Protein AF-A0A1Y3NL10-F1 (afdb_monomer)

Secondary structure (DSSP, 8-state):
-HHHHHEETTEEEEE-STTSSPTT-B--EEEES----B-HHHHHHHTTTEEEEEETT-SGGG--HHHHHHHHHHHHHHHSGGGTTHHHHHHHHHHHHTTSPPPHHHHHHHHHHHHHHHTT--SPPPB-SSEEEEEEEEEPPTTSTTGGGS-------S--PPEEEEEEEES-HHHHHSS----TTTTTTTSHHHHHHHHHHHHHHHHTT-------

Nearest PDB structures (foldseek):
  6zj3-assembly1_Sb  TM=4.135E-01  e=3.506E+00  Euglena gracilis
  3ou7-assembly1_A  TM=1.798E-01  e=6.274E-01  Streptomyces luridus
  6g1x-assembly1_A  TM=4.283E-01  e=8.554E+00  Mus musculus

Radius of gyration: 23.04 Å; Cα contacts (8 Å, |Δi|>4): 305; chains: 1; bounding box: 66×47×59 Å

Structure (mmCIF, N/CA/C/O backbone):
data_AF-A0A1Y3NL10-F1
#
_entry.id   AF-A0A1Y3NL10-F1
#
loop_
_atom_site.group_PDB
_atom_site.id
_atom_site.type_symbol
_atom_site.label_atom_id
_atom_site.label_alt_id
_atom_site.label_comp_id
_atom_site.label_asym_id
_atom_site.label_entity_id
_atom_site.label_seq_id
_atom_site.pdbx_PDB_ins_code
_atom_site.Cartn_x
_atom_site.Cartn_y
_atom_site.Cartn_z
_atom_site.occupancy
_atom_site.B_iso_or_equiv
_atom_site.auth_seq_id
_atom_site.auth_comp_id
_atom_site.auth_asym_id
_atom_site.auth_atom_id
_atom_site.pdbx_PDB_model_num
ATOM 1 N N . MET A 1 1 ? 6.648 7.002 -10.841 1.00 66.88 1 MET A N 1
ATOM 2 C CA . MET A 1 1 ? 5.861 7.840 -11.778 1.00 66.88 1 MET A CA 1
ATOM 3 C C . MET A 1 1 ? 6.651 8.323 -12.987 1.00 66.88 1 MET A C 1
ATOM 5 O O . MET A 1 1 ? 6.098 8.266 -14.069 1.00 66.88 1 MET A O 1
ATOM 9 N N . LEU A 1 2 ? 7.924 8.721 -12.864 1.00 84.25 2 LEU A N 1
ATOM 10 C CA . LEU A 1 2 ? 8.722 9.172 -14.018 1.00 84.25 2 LEU A CA 1
ATOM 11 C C . LEU A 1 2 ? 8.773 8.161 -15.180 1.00 84.25 2 LEU A C 1
ATOM 13 O O . LEU A 1 2 ? 8.667 8.560 -16.331 1.00 84.25 2 LEU A O 1
ATOM 17 N N . GLY A 1 3 ? 8.824 6.857 -14.882 1.00 87.88 3 GLY A N 1
ATOM 18 C CA . GLY A 1 3 ? 8.753 5.818 -15.914 1.00 87.88 3 GLY A CA 1
ATOM 19 C C . GLY A 1 3 ? 7.510 5.916 -16.805 1.00 87.88 3 GLY A C 1
ATOM 20 O O . GLY A 1 3 ? 7.642 5.758 -18.008 1.00 87.88 3 GLY A O 1
ATOM 21 N N . LEU A 1 4 ? 6.339 6.286 -16.268 1.00 90.88 4 LEU A N 1
ATOM 22 C CA . LEU A 1 4 ? 5.119 6.461 -17.073 1.00 90.88 4 LEU A CA 1
ATOM 23 C C . LEU A 1 4 ? 5.240 7.579 -18.117 1.00 90.88 4 LEU A C 1
ATOM 25 O O . LEU A 1 4 ? 4.588 7.516 -19.150 1.00 90.88 4 LEU A O 1
ATOM 29 N N . LEU A 1 5 ? 6.077 8.588 -17.865 1.00 91.94 5 LEU A N 1
ATOM 30 C CA . LEU A 1 5 ? 6.326 9.672 -18.822 1.00 91.94 5 LEU A CA 1
ATOM 31 C C . LEU A 1 5 ? 7.241 9.234 -19.968 1.00 91.94 5 LEU A C 1
ATOM 33 O O . LEU A 1 5 ? 7.343 9.926 -20.978 1.00 91.94 5 LEU A O 1
ATOM 37 N N . TRP A 1 6 ? 7.946 8.118 -19.797 1.00 93.50 6 TRP A N 1
ATOM 38 C CA . TRP A 1 6 ? 8.927 7.639 -20.758 1.00 93.50 6 TRP A CA 1
ATOM 39 C C . TRP A 1 6 ? 8.445 6.457 -21.580 1.00 93.50 6 TRP A C 1
ATOM 41 O O . TRP A 1 6 ? 9.082 6.165 -22.585 1.00 93.50 6 TRP A O 1
ATOM 51 N N . ILE A 1 7 ? 7.365 5.783 -21.190 1.00 93.19 7 ILE A N 1
ATOM 52 C CA . ILE A 1 7 ? 6.902 4.577 -21.880 1.00 93.19 7 ILE A CA 1
ATOM 53 C C . ILE A 1 7 ? 6.192 4.869 -23.199 1.00 93.19 7 ILE A C 1
ATOM 55 O O . ILE A 1 7 ? 5.556 5.910 -23.366 1.00 93.19 7 ILE A O 1
ATOM 59 N N . ASP A 1 8 ? 6.250 3.906 -24.119 1.00 91.75 8 ASP A N 1
ATOM 60 C CA . ASP A 1 8 ? 5.291 3.795 -25.221 1.00 91.75 8 ASP A CA 1
ATOM 61 C C . ASP A 1 8 ? 3.960 3.227 -24.679 1.00 91.75 8 ASP A C 1
ATOM 63 O O . ASP A 1 8 ? 3.961 2.122 -24.131 1.00 91.75 8 ASP A O 1
ATOM 67 N N . PRO A 1 9 ? 2.816 3.922 -24.831 1.00 87.81 9 PRO A N 1
ATOM 68 C CA . PRO A 1 9 ? 1.516 3.434 -24.362 1.00 87.81 9 PRO A CA 1
ATOM 69 C C . PRO A 1 9 ? 1.116 2.061 -24.922 1.00 87.81 9 PRO A C 1
ATOM 71 O O . PRO A 1 9 ? 0.416 1.304 -24.254 1.00 87.81 9 PRO A O 1
ATOM 74 N N . ASN A 1 10 ? 1.575 1.716 -26.129 1.00 90.25 10 ASN A N 1
ATOM 75 C CA . ASN A 1 10 ? 1.297 0.421 -26.754 1.00 90.25 10 ASN A CA 1
ATOM 76 C C . ASN A 1 10 ? 2.285 -0.666 -26.306 1.00 90.25 10 ASN A C 1
ATOM 78 O O . ASN A 1 10 ? 2.002 -1.858 -26.432 1.00 90.25 10 ASN A O 1
ATOM 82 N N . LYS A 1 11 ? 3.465 -0.262 -25.822 1.00 91.69 11 LYS A N 1
ATOM 83 C CA . LYS A 1 11 ? 4.551 -1.140 -25.369 1.00 91.69 11 LYS A CA 1
ATOM 84 C C . LYS A 1 11 ? 5.141 -0.586 -24.067 1.00 91.69 11 LYS A C 1
ATOM 86 O O . LYS A 1 11 ? 6.246 -0.042 -24.074 1.00 91.69 11 LYS A O 1
ATOM 91 N N . PRO A 1 12 ? 4.441 -0.752 -22.931 1.00 88.00 12 PRO A N 1
ATOM 92 C CA . PRO A 1 12 ? 4.770 -0.083 -21.668 1.00 88.00 12 PRO A CA 1
ATOM 93 C C . PRO A 1 12 ? 6.121 -0.482 -21.043 1.00 88.00 12 PRO A C 1
ATOM 95 O O . PRO A 1 12 ? 6.509 0.060 -20.021 1.00 88.00 12 PRO A O 1
ATOM 98 N N . TYR A 1 13 ? 6.863 -1.407 -21.650 1.00 90.94 13 TYR A N 1
ATOM 99 C CA . TYR A 1 13 ? 8.182 -1.881 -21.219 1.00 90.94 13 TYR A CA 1
ATOM 100 C C . TYR A 1 13 ? 9.343 -1.303 -22.051 1.00 90.94 13 TYR A C 1
ATOM 102 O O . TYR A 1 13 ? 10.489 -1.736 -21.897 1.00 90.94 13 TYR A O 1
ATOM 110 N N . VAL A 1 14 ? 9.079 -0.344 -22.949 1.00 94.69 14 VAL A N 1
ATOM 111 C CA . VAL A 1 14 ? 10.120 0.368 -23.707 1.00 94.69 14 VAL A CA 1
ATOM 112 C C . VAL A 1 14 ? 9.926 1.879 -23.702 1.00 94.69 14 VAL A C 1
ATOM 114 O O . VAL A 1 14 ? 8.819 2.376 -23.516 1.00 94.69 14 VAL A O 1
ATOM 117 N N . THR A 1 15 ? 11.009 2.613 -23.953 1.00 94.94 15 THR A N 1
ATOM 118 C CA . THR A 1 15 ? 10.976 4.068 -24.123 1.00 94.94 15 THR A CA 1
ATOM 119 C C . THR A 1 15 ? 10.229 4.495 -25.392 1.00 94.94 15 THR A C 1
ATOM 121 O O . THR A 1 15 ? 10.455 3.947 -26.477 1.00 94.94 15 THR A O 1
ATOM 124 N N . SER A 1 16 ? 9.379 5.517 -25.278 1.00 94.69 16 SER A N 1
ATOM 125 C CA . SER A 1 16 ? 8.674 6.132 -26.405 1.00 94.69 16 SER A CA 1
ATOM 126 C C . SER A 1 16 ? 9.563 7.087 -27.191 1.00 94.69 16 SER A C 1
ATOM 128 O O . SER A 1 16 ? 10.561 7.608 -26.691 1.00 94.69 16 SER A O 1
ATOM 130 N N . VAL A 1 17 ? 9.153 7.378 -28.424 1.00 92.94 17 VAL A N 1
ATOM 131 C CA . VAL A 1 17 ? 9.781 8.409 -29.266 1.00 92.94 17 VAL A CA 1
ATOM 132 C C . VAL A 1 17 ? 9.630 9.807 -28.647 1.00 92.94 17 VAL A C 1
ATOM 134 O O . VAL A 1 17 ? 10.519 10.645 -28.776 1.00 92.94 17 VAL A O 1
ATOM 137 N N . GLU A 1 18 ? 8.536 10.049 -27.925 1.00 91.44 18 GLU A N 1
ATOM 138 C CA . GLU A 1 18 ? 8.205 11.340 -27.306 1.00 91.44 18 GLU A CA 1
ATOM 139 C C . GLU A 1 18 ? 8.964 11.593 -25.993 1.00 91.44 18 GLU A C 1
ATOM 141 O O . GLU A 1 18 ? 9.106 12.739 -25.565 1.00 91.44 18 GLU A O 1
ATOM 146 N N . SER A 1 19 ? 9.516 10.541 -25.379 1.00 91.31 19 SER A N 1
ATOM 147 C CA . SER A 1 19 ? 10.227 10.599 -24.093 1.00 91.31 19 SER A CA 1
ATOM 148 C C . SER A 1 19 ? 11.503 11.453 -24.096 1.00 91.31 19 SER A C 1
ATOM 150 O O . SER A 1 19 ? 12.056 11.724 -23.029 1.00 91.31 19 SER A O 1
ATOM 152 N N . LYS A 1 20 ? 12.001 11.855 -25.277 1.00 91.88 20 LYS A N 1
ATOM 153 C CA . LYS A 1 20 ? 13.333 12.457 -25.509 1.00 91.88 20 LYS A CA 1
ATOM 154 C C . LYS A 1 20 ? 14.513 11.546 -25.135 1.00 91.88 20 LYS A C 1
ATOM 156 O O . LYS A 1 20 ? 15.660 11.990 -25.170 1.00 91.88 20 LYS A O 1
ATOM 161 N N . LEU A 1 21 ? 14.253 10.281 -24.810 1.00 91.81 21 LEU A N 1
ATOM 162 C CA . LEU A 1 21 ? 15.258 9.232 -24.678 1.00 91.81 21 LEU A CA 1
ATOM 163 C C . LEU A 1 21 ? 15.378 8.467 -26.005 1.00 91.81 21 LEU A C 1
ATOM 165 O O . LEU A 1 21 ? 14.471 8.537 -26.838 1.00 91.81 21 LEU A O 1
ATOM 169 N N . PRO A 1 22 ? 16.470 7.712 -26.234 1.00 94.88 22 PRO A N 1
ATOM 170 C CA . PRO A 1 22 ? 16.542 6.824 -27.387 1.00 94.88 22 PRO A CA 1
ATOM 171 C C . PRO A 1 22 ? 15.325 5.883 -27.385 1.00 94.88 22 PRO A C 1
ATOM 173 O O . PRO A 1 22 ? 15.099 5.233 -26.361 1.00 94.88 22 PRO A O 1
ATOM 176 N N . PRO A 1 23 ? 14.539 5.810 -28.472 1.00 93.94 23 PRO A N 1
ATOM 177 C CA . PRO A 1 23 ? 13.303 5.032 -28.499 1.00 93.94 23 PRO A CA 1
ATOM 178 C C . PRO A 1 23 ? 13.578 3.527 -28.479 1.00 93.94 23 PRO A C 1
ATOM 180 O O . PRO A 1 23 ? 14.665 3.076 -28.853 1.00 93.94 23 PRO A O 1
ATOM 183 N N . ASN A 1 24 ? 12.566 2.745 -28.096 1.00 94.50 24 ASN A N 1
ATOM 184 C CA . ASN A 1 24 ? 12.605 1.279 -28.052 1.00 94.50 24 ASN A CA 1
ATOM 185 C C . ASN A 1 24 ? 13.696 0.704 -27.128 1.00 94.50 24 ASN A C 1
ATOM 187 O O . ASN A 1 24 ? 14.170 -0.415 -27.336 1.00 94.50 24 ASN A O 1
ATOM 191 N N . ARG A 1 25 ? 14.121 1.452 -26.105 1.00 95.19 25 ARG A N 1
ATOM 192 C CA . ARG A 1 25 ? 15.034 0.944 -25.076 1.00 95.19 25 ARG A CA 1
ATOM 193 C C . ARG A 1 25 ? 14.234 0.259 -23.975 1.00 95.19 25 ARG A C 1
ATOM 195 O O . ARG A 1 25 ? 13.256 0.853 -23.531 1.00 95.19 25 ARG A O 1
ATOM 202 N N . PRO A 1 26 ? 14.634 -0.946 -23.523 1.00 95.06 26 PRO A N 1
ATOM 203 C CA . PRO A 1 26 ? 13.990 -1.603 -22.393 1.00 95.06 26 PRO A CA 1
ATOM 204 C C . PRO A 1 26 ? 13.954 -0.684 -21.174 1.00 95.06 26 PRO A C 1
ATOM 206 O O . PRO A 1 26 ? 14.969 -0.081 -20.820 1.00 95.06 26 PRO A O 1
ATOM 209 N N . LEU A 1 27 ? 12.788 -0.591 -20.544 1.00 93.50 27 LEU A N 1
ATOM 210 C CA . LEU A 1 27 ? 12.567 0.203 -19.347 1.00 93.50 27 LEU A CA 1
ATOM 211 C C . LEU A 1 27 ? 11.967 -0.691 -18.267 1.00 93.50 27 LEU A C 1
ATOM 213 O O . LEU A 1 27 ? 10.955 -1.347 -18.492 1.00 93.50 27 LEU A O 1
ATOM 217 N N . HIS A 1 28 ? 12.573 -0.669 -17.082 1.00 95.38 28 HIS A N 1
ATOM 218 C CA . HIS A 1 28 ? 12.017 -1.283 -15.882 1.00 95.38 28 HIS A CA 1
ATOM 219 C C . HIS A 1 28 ? 12.194 -0.335 -14.701 1.00 95.38 28 HIS A C 1
ATOM 221 O O . HIS A 1 28 ? 13.234 0.310 -14.565 1.00 95.38 28 HIS A O 1
ATOM 227 N N . VAL A 1 29 ? 11.181 -0.239 -13.850 1.00 95.69 29 VAL A N 1
ATOM 228 C CA . VAL A 1 29 ? 11.151 0.649 -12.689 1.00 95.69 29 VAL A CA 1
ATOM 229 C C . VAL A 1 29 ? 11.037 -0.189 -11.427 1.00 95.69 29 VAL A C 1
ATOM 231 O O . VAL A 1 29 ? 10.155 -1.035 -11.308 1.00 95.69 29 VAL A O 1
ATOM 234 N N . TYR A 1 30 ? 11.905 0.100 -10.463 1.00 95.62 30 TYR A N 1
ATOM 235 C CA . TYR A 1 30 ? 11.806 -0.431 -9.110 1.00 95.62 30 TYR A CA 1
ATOM 236 C C . TYR A 1 30 ? 11.315 0.669 -8.172 1.00 95.62 30 TYR A C 1
ATOM 238 O O . TYR A 1 30 ? 11.880 1.764 -8.143 1.00 95.62 30 TYR A O 1
ATOM 246 N N . SER A 1 31 ? 10.261 0.377 -7.421 1.00 95.31 31 SER A N 1
ATOM 247 C CA . SER A 1 31 ? 9.679 1.264 -6.413 1.00 95.31 31 SER A CA 1
ATOM 248 C C . SER A 1 31 ? 9.776 0.624 -5.036 1.00 95.31 31 SER A C 1
ATOM 250 O O . SER A 1 31 ? 9.489 -0.558 -4.882 1.00 95.31 31 SER A O 1
ATOM 252 N N . TYR A 1 32 ? 10.117 1.415 -4.022 1.00 96.19 32 TYR A N 1
ATOM 253 C CA . TYR A 1 32 ? 10.186 0.979 -2.625 1.00 96.19 32 TYR A CA 1
ATOM 254 C C . TYR A 1 32 ? 9.310 1.903 -1.786 1.00 96.19 32 TYR A C 1
ATOM 256 O O . TYR A 1 32 ? 9.403 3.121 -1.948 1.00 96.19 32 TYR A O 1
ATOM 264 N N . GLY A 1 33 ? 8.411 1.347 -0.970 1.00 95.12 33 GLY A N 1
ATOM 265 C CA . GLY A 1 33 ? 7.530 2.138 -0.096 1.00 95.12 33 GLY A CA 1
ATOM 266 C C . GLY A 1 33 ? 6.692 3.188 -0.832 1.00 95.12 33 GLY A C 1
ATOM 267 O O . GLY A 1 33 ? 6.369 4.236 -0.282 1.00 95.12 33 GLY A O 1
ATOM 268 N N . THR A 1 34 ? 6.390 2.961 -2.114 1.00 94.06 34 THR A N 1
ATOM 269 C CA . THR A 1 34 ? 5.716 3.960 -2.950 1.00 94.06 34 THR A CA 1
ATOM 270 C C . THR A 1 34 ? 4.252 4.093 -2.540 1.00 94.06 34 THR A C 1
ATOM 272 O O . THR A 1 34 ? 3.576 3.067 -2.441 1.00 94.06 34 THR A O 1
ATOM 275 N N . PRO A 1 35 ? 3.744 5.323 -2.334 1.00 94.31 35 PRO A N 1
ATOM 276 C CA . PRO A 1 35 ? 2.355 5.530 -1.959 1.00 94.31 35 PRO A CA 1
ATOM 277 C C . PRO A 1 35 ? 1.391 5.039 -3.036 1.00 94.31 35 PRO A C 1
ATOM 279 O O . PRO A 1 35 ? 1.716 4.987 -4.229 1.00 94.31 35 PRO A O 1
ATOM 282 N N . SER A 1 36 ? 0.175 4.728 -2.600 1.00 95.31 36 SER A N 1
ATOM 283 C CA . SER A 1 36 ? -0.909 4.324 -3.485 1.00 95.31 36 SER A CA 1
ATOM 284 C C . SER A 1 36 ? -1.387 5.507 -4.321 1.00 95.31 36 SER A C 1
ATOM 286 O O . SER A 1 36 ? -2.093 6.392 -3.836 1.00 95.31 36 SER A O 1
ATOM 288 N N . CYS A 1 37 ? -0.969 5.531 -5.586 1.00 93.06 37 CYS A N 1
ATOM 289 C CA . CYS A 1 37 ? -1.151 6.663 -6.498 1.00 93.06 37 CYS A CA 1
ATOM 290 C C . CYS A 1 37 ? -1.748 6.282 -7.858 1.00 93.06 37 CYS A C 1
ATOM 292 O O . CYS A 1 37 ? -1.936 7.162 -8.693 1.00 93.06 37 CYS A O 1
ATOM 294 N N . MET A 1 38 ? -2.051 5.002 -8.089 1.00 93.31 38 MET A N 1
ATOM 295 C CA . MET A 1 38 ? -2.629 4.519 -9.343 1.00 93.31 38 MET A CA 1
ATOM 296 C C . MET A 1 38 ? -4.044 4.007 -9.122 1.00 93.31 38 MET A C 1
ATOM 298 O O . MET A 1 38 ? -4.318 3.379 -8.105 1.00 93.31 38 MET A O 1
ATOM 302 N N . GLN A 1 39 ? -4.928 4.212 -10.094 1.00 94.75 39 GLN A N 1
ATOM 303 C CA . GLN A 1 39 ? -6.149 3.410 -10.182 1.00 94.75 39 GLN A CA 1
ATOM 304 C C . GLN A 1 39 ? -5.777 1.944 -10.448 1.00 94.75 39 GLN A C 1
ATOM 306 O O . GLN A 1 39 ? -4.687 1.652 -10.951 1.00 94.75 39 GLN A O 1
ATOM 311 N N . GLU A 1 40 ? -6.667 1.017 -10.109 1.00 94.31 40 GLU A N 1
ATOM 312 C CA . GLU A 1 40 ? -6.417 -0.423 -10.225 1.00 94.31 40 GLU A CA 1
ATOM 313 C C . GLU A 1 40 ? -6.083 -0.846 -11.666 1.00 94.31 40 GLU A C 1
ATOM 315 O O . GLU A 1 40 ? -5.143 -1.615 -11.904 1.00 94.31 40 GLU A O 1
ATOM 320 N N . GLU A 1 41 ? -6.797 -0.288 -12.643 1.00 93.38 41 GLU A N 1
ATOM 321 C CA . GLU A 1 41 ? -6.607 -0.562 -14.066 1.00 93.38 41 GLU A CA 1
ATOM 322 C C . GLU A 1 41 ? -5.216 -0.110 -14.529 1.00 93.38 41 GLU A C 1
ATOM 324 O O . GLU A 1 41 ? -4.475 -0.869 -15.161 1.00 93.38 41 GLU A O 1
ATOM 329 N N . LEU A 1 42 ? -4.813 1.107 -14.150 1.00 92.69 42 LEU A N 1
ATOM 330 C CA . LEU A 1 42 ? -3.495 1.648 -14.480 1.00 92.69 42 LEU A CA 1
ATOM 331 C C . LEU A 1 42 ? -2.372 0.891 -13.755 1.00 92.69 42 LEU A C 1
ATOM 333 O O . LEU A 1 42 ? -1.327 0.606 -14.347 1.00 92.69 42 LEU A O 1
ATOM 337 N N . GLY A 1 43 ? -2.596 0.510 -12.495 1.00 93.38 43 GLY A N 1
ATOM 338 C CA . GLY A 1 43 ? -1.689 -0.343 -11.729 1.00 93.38 43 GLY A CA 1
ATOM 339 C C . GLY A 1 43 ? -1.453 -1.689 -12.417 1.00 93.38 43 GLY A C 1
ATOM 340 O O . GLY A 1 43 ? -0.314 -2.159 -12.470 1.00 93.38 43 GLY A O 1
ATOM 341 N N . THR A 1 44 ? -2.497 -2.258 -13.026 1.00 92.56 44 THR A N 1
ATOM 342 C CA . THR A 1 44 ? -2.425 -3.508 -13.794 1.00 92.56 44 THR A CA 1
ATOM 343 C C . THR A 1 44 ? -1.583 -3.359 -15.060 1.00 92.56 44 THR A C 1
ATOM 345 O O . THR A 1 44 ? -0.724 -4.205 -15.308 1.00 92.56 44 THR A O 1
ATOM 348 N N . ILE A 1 45 ? -1.738 -2.268 -15.817 1.00 91.75 45 ILE A N 1
ATOM 349 C CA . ILE A 1 45 ? -0.890 -1.972 -16.991 1.00 91.75 45 ILE A CA 1
ATOM 350 C C . ILE A 1 45 ? 0.585 -1.855 -16.575 1.00 91.75 45 ILE A C 1
ATOM 352 O O . ILE A 1 45 ? 1.479 -2.406 -17.229 1.00 91.75 45 ILE A O 1
ATOM 356 N N . CYS A 1 46 ? 0.841 -1.203 -15.437 1.00 93.81 46 CYS A N 1
ATOM 357 C CA . CYS A 1 46 ? 2.186 -1.018 -14.900 1.00 93.81 46 CYS A CA 1
ATOM 358 C C . CYS A 1 46 ? 2.888 -2.332 -14.520 1.00 93.81 46 CYS A C 1
ATOM 360 O O . CYS A 1 46 ? 4.109 -2.334 -14.385 1.00 93.81 46 CYS A O 1
ATOM 362 N N . ARG A 1 47 ? 2.178 -3.463 -14.373 1.00 93.94 47 ARG A N 1
ATOM 363 C CA . ARG A 1 47 ? 2.790 -4.766 -14.021 1.00 93.94 47 ARG A CA 1
ATOM 364 C C . ARG A 1 47 ? 3.821 -5.244 -15.042 1.00 93.94 47 ARG A C 1
ATOM 366 O O . ARG A 1 47 ? 4.680 -6.049 -14.707 1.00 93.94 47 ARG A O 1
ATOM 373 N N . SER A 1 48 ? 3.734 -4.748 -16.272 1.00 92.88 48 SER A N 1
ATOM 374 C CA . SER A 1 48 ? 4.657 -5.081 -17.357 1.00 92.88 48 SER A CA 1
ATOM 375 C C . SER A 1 48 ? 6.067 -4.505 -17.184 1.00 92.88 48 SER A C 1
ATOM 377 O O . SER A 1 48 ? 6.998 -5.042 -17.777 1.00 92.88 48 SER A O 1
ATOM 379 N N . PHE A 1 49 ? 6.237 -3.436 -16.395 1.00 94.75 49 PHE A N 1
ATOM 380 C CA . PHE A 1 49 ? 7.518 -2.722 -16.291 1.00 94.75 49 PHE A CA 1
ATOM 381 C C . PHE A 1 49 ? 7.825 -2.146 -14.902 1.00 94.75 49 PHE A C 1
ATOM 383 O O . PHE A 1 49 ? 8.900 -1.587 -14.699 1.00 94.75 49 PHE A O 1
ATOM 390 N N . VAL A 1 50 ? 6.899 -2.232 -13.944 1.00 96.69 50 VAL A N 1
ATOM 391 C CA . VAL A 1 50 ? 7.086 -1.729 -12.579 1.00 96.69 50 VAL A CA 1
ATOM 392 C C . VAL A 1 50 ? 7.057 -2.887 -11.589 1.00 96.69 50 VAL A C 1
ATOM 394 O O . VAL A 1 50 ? 6.082 -3.639 -11.519 1.00 96.69 50 VAL A O 1
ATOM 397 N N . THR A 1 51 ? 8.104 -2.970 -10.771 1.00 97.12 51 THR A N 1
ATOM 398 C CA . THR A 1 51 ? 8.164 -3.822 -9.582 1.00 97.12 51 THR A CA 1
ATOM 399 C C . THR A 1 51 ? 8.161 -2.936 -8.345 1.00 97.12 51 THR A C 1
ATOM 401 O O . THR A 1 51 ? 9.113 -2.195 -8.109 1.00 97.12 51 THR A O 1
ATOM 404 N N . SER A 1 52 ? 7.111 -3.035 -7.538 1.00 97.25 52 SER A N 1
ATOM 405 C CA . SER A 1 52 ? 7.010 -2.358 -6.249 1.00 97.25 52 SER A CA 1
ATOM 406 C C . SER A 1 52 ? 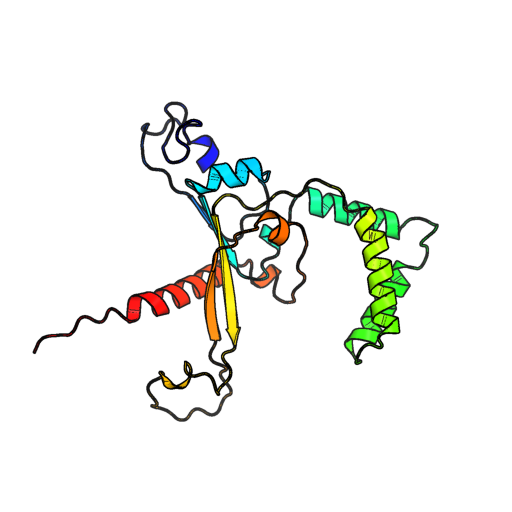7.322 -3.315 -5.112 1.00 97.25 52 SER A C 1
ATOM 408 O O . SER A 1 52 ? 6.830 -4.439 -5.078 1.00 97.25 52 SER A O 1
ATOM 410 N N . VAL A 1 53 ? 8.105 -2.848 -4.153 1.00 97.75 53 VAL A N 1
ATOM 411 C CA . VAL A 1 53 ? 8.458 -3.566 -2.935 1.00 97.75 53 VAL A CA 1
ATOM 412 C C . VAL A 1 53 ? 7.937 -2.777 -1.742 1.00 97.75 53 VAL A C 1
ATOM 414 O O . VAL A 1 53 ? 8.174 -1.574 -1.619 1.00 97.75 53 VAL A O 1
ATOM 417 N N . VAL A 1 54 ? 7.227 -3.466 -0.859 1.00 96.50 54 VAL A N 1
ATOM 418 C CA . VAL A 1 54 ? 6.646 -2.922 0.366 1.00 96.50 54 VAL A CA 1
ATOM 419 C C . VAL A 1 54 ? 7.206 -3.690 1.551 1.00 96.50 54 VAL A C 1
ATOM 421 O O . VAL A 1 54 ? 7.176 -4.916 1.570 1.00 96.50 54 VAL A O 1
ATOM 424 N N . ASN A 1 55 ? 7.727 -2.981 2.543 1.00 94.31 55 ASN A N 1
ATOM 425 C CA . ASN A 1 55 ? 8.134 -3.579 3.803 1.00 94.31 55 ASN A CA 1
ATOM 426 C C . ASN A 1 55 ? 6.899 -3.736 4.691 1.00 94.31 55 ASN A C 1
ATOM 428 O O . ASN A 1 55 ? 6.368 -2.739 5.149 1.00 94.31 55 ASN A O 1
ATOM 432 N N . HIS A 1 56 ? 6.437 -4.966 4.895 1.00 89.25 56 HIS A N 1
ATOM 433 C CA . HIS A 1 56 ? 5.334 -5.387 5.767 1.00 89.25 56 HIS A CA 1
ATOM 434 C C . HIS A 1 56 ? 4.323 -4.307 6.207 1.00 89.25 56 HIS A C 1
ATOM 436 O O . HIS A 1 56 ? 3.331 -4.065 5.513 1.00 89.25 56 HIS A O 1
ATOM 442 N N . TYR A 1 57 ? 4.559 -3.667 7.362 1.00 89.69 57 TYR A N 1
ATOM 443 C CA . TYR A 1 57 ? 3.657 -2.681 7.965 1.00 89.69 57 TYR A CA 1
ATOM 444 C C . TYR A 1 57 ? 3.937 -1.235 7.545 1.00 89.69 57 TYR A C 1
ATOM 446 O O . TYR A 1 57 ? 3.361 -0.326 8.138 1.00 89.69 57 TYR A O 1
ATOM 454 N N . ASP A 1 58 ? 4.779 -0.997 6.540 1.00 93.94 58 ASP A N 1
ATOM 455 C CA . ASP A 1 58 ? 4.968 0.322 5.947 1.00 93.94 58 ASP A CA 1
ATOM 456 C C . ASP A 1 58 ? 3.601 0.909 5.578 1.00 93.94 58 ASP A C 1
ATOM 458 O O . ASP A 1 58 ? 2.842 0.374 4.760 1.00 93.94 58 ASP A O 1
ATOM 462 N N . ILE A 1 59 ? 3.274 2.013 6.244 1.00 93.50 59 ILE A N 1
ATOM 463 C CA . ILE A 1 59 ? 1.994 2.689 6.084 1.00 93.50 59 ILE A CA 1
ATOM 464 C C . ILE A 1 59 ? 1.911 3.441 4.757 1.00 93.50 59 ILE A C 1
ATOM 466 O O . ILE A 1 59 ? 0.814 3.613 4.234 1.00 93.50 59 ILE A O 1
ATOM 470 N N . ILE A 1 60 ? 3.034 3.876 4.182 1.00 95.31 60 ILE A N 1
ATOM 471 C CA . ILE A 1 60 ? 3.036 4.791 3.036 1.00 95.31 60 ILE A CA 1
ATOM 472 C C . ILE A 1 60 ? 2.361 4.179 1.803 1.00 95.31 60 ILE A C 1
ATOM 474 O O . ILE A 1 60 ? 1.490 4.841 1.236 1.00 95.31 60 ILE A O 1
ATOM 478 N N . PRO A 1 61 ? 2.620 2.915 1.420 1.00 95.19 61 PRO A N 1
ATOM 479 C CA . PRO A 1 61 ? 1.880 2.254 0.345 1.00 95.19 61 PRO A CA 1
ATOM 480 C C . PRO A 1 61 ? 0.376 2.128 0.591 1.00 95.19 61 PRO A C 1
ATOM 482 O O . PRO A 1 61 ? -0.372 1.947 -0.360 1.00 95.19 61 PRO A O 1
ATOM 485 N N . ARG A 1 62 ? -0.091 2.248 1.838 1.00 93.88 62 ARG A N 1
ATOM 486 C CA . ARG A 1 62 ? -1.517 2.245 2.206 1.00 93.88 62 ARG A CA 1
ATOM 487 C C . ARG A 1 62 ? -2.104 3.652 2.287 1.00 93.88 62 ARG A C 1
ATOM 489 O O . ARG A 1 62 ? -3.293 3.800 2.526 1.00 93.88 62 ARG A O 1
ATOM 496 N N . LEU A 1 63 ? -1.310 4.704 2.113 1.00 92.88 63 LEU A N 1
ATOM 497 C CA . LEU A 1 63 ? -1.823 6.067 2.054 1.00 92.88 63 LEU A CA 1
ATOM 498 C C . LEU A 1 63 ? -2.218 6.384 0.612 1.00 92.88 63 LEU A C 1
ATOM 500 O O . LEU A 1 63 ? -1.371 6.624 -0.247 1.00 92.88 63 LEU A O 1
ATOM 504 N N . SER A 1 64 ? -3.526 6.389 0.362 1.00 94.25 64 SER A N 1
ATOM 505 C CA . SER A 1 64 ? -4.128 6.949 -0.849 1.00 94.25 64 SER A CA 1
ATOM 506 C C . SER A 1 64 ? -4.990 8.157 -0.499 1.00 94.25 64 SER A C 1
ATOM 508 O O . SER A 1 64 ? -5.474 8.286 0.629 1.00 94.25 64 SER A O 1
ATOM 510 N N . ILE A 1 65 ? -5.232 9.033 -1.478 1.00 93.81 65 ILE A N 1
ATOM 511 C CA . ILE A 1 65 ? -6.111 10.191 -1.277 1.00 93.81 65 ILE A CA 1
ATOM 512 C C . ILE A 1 65 ? -7.508 9.766 -0.816 1.00 93.81 65 I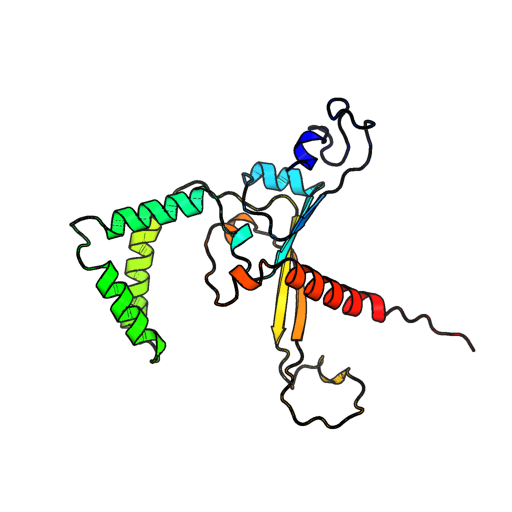LE A C 1
ATOM 514 O O . ILE A 1 65 ? -8.037 10.358 0.114 1.00 93.81 65 ILE A O 1
ATOM 518 N N . GLY A 1 66 ? -8.060 8.681 -1.367 1.00 95.00 66 GLY A N 1
ATOM 519 C CA . GLY A 1 66 ? -9.360 8.176 -0.938 1.00 95.00 66 GLY A CA 1
ATOM 520 C C . GLY A 1 66 ? -9.368 7.610 0.478 1.00 95.00 66 GLY A C 1
ATOM 521 O O . GLY A 1 66 ? -10.409 7.631 1.123 1.00 95.00 66 GLY A O 1
ATOM 522 N N . ILE A 1 67 ? -8.243 7.116 0.999 1.00 94.06 67 ILE A N 1
ATOM 523 C CA . ILE A 1 67 ? -8.141 6.740 2.419 1.00 94.06 67 ILE A CA 1
ATOM 524 C C . ILE A 1 67 ? -8.119 7.988 3.299 1.00 94.06 67 ILE A C 1
ATOM 526 O O . ILE A 1 67 ? -8.787 8.021 4.326 1.00 94.06 67 IL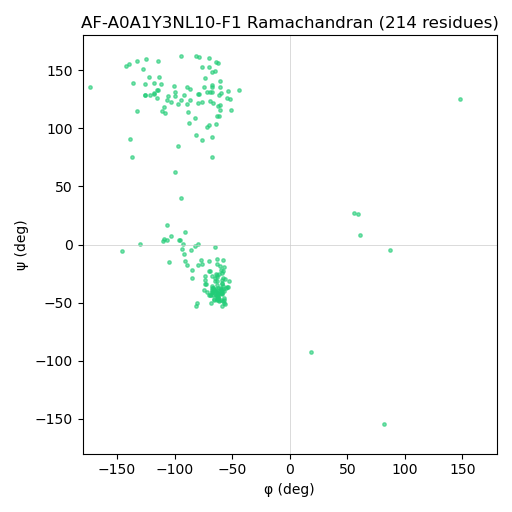E A O 1
ATOM 530 N N . LEU A 1 68 ? -7.400 9.037 2.894 1.00 94.12 68 LEU A N 1
ATOM 531 C CA . LEU A 1 68 ? -7.382 10.303 3.631 1.00 94.12 68 LEU A CA 1
ATOM 532 C C . LEU A 1 68 ? -8.757 10.985 3.630 1.00 94.12 68 LEU A C 1
ATOM 534 O O . LEU A 1 68 ? -9.180 11.508 4.659 1.00 94.12 68 LEU A O 1
ATOM 538 N N . THR A 1 69 ? -9.473 10.949 2.505 1.00 95.88 69 THR A N 1
ATOM 539 C CA . THR A 1 69 ? -10.854 11.440 2.408 1.00 95.88 69 THR A CA 1
ATOM 540 C C . THR A 1 69 ? -11.787 10.645 3.315 1.00 95.88 69 THR A C 1
ATOM 542 O O . THR A 1 69 ? -12.571 11.238 4.046 1.00 95.88 69 THR A O 1
ATOM 545 N N . ASP A 1 70 ? -11.659 9.321 3.340 1.00 95.44 70 ASP A N 1
ATOM 546 C CA . ASP A 1 70 ? -12.442 8.479 4.242 1.00 95.44 70 ASP A CA 1
ATOM 547 C C . ASP A 1 70 ? -12.153 8.761 5.717 1.00 95.44 70 ASP A C 1
ATOM 549 O O . ASP A 1 70 ? -13.083 8.889 6.507 1.00 95.44 70 ASP A O 1
ATOM 553 N N . LEU A 1 71 ? -10.880 8.909 6.097 1.00 93.50 71 LEU A N 1
ATOM 554 C CA . LEU A 1 71 ? -10.507 9.289 7.459 1.00 93.50 71 LEU A CA 1
ATOM 555 C C . LEU A 1 71 ? -11.108 10.639 7.853 1.00 93.50 71 LEU A C 1
ATOM 557 O O . LEU A 1 71 ? -11.579 10.789 8.979 1.00 93.50 71 LEU A O 1
ATOM 561 N N . ARG A 1 72 ? -11.120 11.603 6.925 1.00 95.44 72 ARG A N 1
ATOM 562 C CA . ARG A 1 72 ? -11.791 12.886 7.132 1.00 95.44 72 ARG A CA 1
ATOM 563 C C . ARG A 1 72 ? -13.294 12.693 7.344 1.00 95.44 72 ARG A C 1
ATOM 565 O O . ARG A 1 72 ? -13.813 13.216 8.317 1.00 95.44 72 ARG A O 1
ATOM 572 N N . ASN A 1 73 ? -13.971 11.914 6.502 1.00 95.56 73 ASN A N 1
ATOM 573 C CA . ASN A 1 73 ? -15.408 11.659 6.649 1.00 95.56 73 ASN A CA 1
ATOM 574 C C . ASN A 1 73 ? -15.736 10.978 7.991 1.00 95.56 73 ASN A C 1
ATOM 576 O O . ASN A 1 73 ? -16.742 11.287 8.621 1.00 95.56 73 ASN A O 1
ATOM 580 N N . CYS A 1 74 ? -14.880 10.063 8.452 1.00 93.88 74 CYS A N 1
ATOM 581 C CA . CYS A 1 74 ? -15.012 9.443 9.770 1.00 93.88 74 CYS A CA 1
ATOM 582 C C . CYS A 1 74 ? -14.798 10.449 10.910 1.00 93.88 74 CYS A C 1
ATOM 584 O O . CYS A 1 74 ? -15.484 10.369 11.926 1.00 93.88 74 CYS A O 1
ATOM 586 N N . ALA A 1 75 ? -13.862 11.390 10.756 1.00 93.94 75 ALA A N 1
ATOM 587 C CA . ALA A 1 75 ? -13.666 12.473 11.716 1.00 93.94 75 ALA A CA 1
ATOM 588 C C . ALA A 1 75 ? -14.872 13.425 11.747 1.00 93.94 75 ALA A C 1
ATOM 590 O O . ALA A 1 75 ? -15.316 13.794 12.828 1.00 93.94 75 ALA A O 1
ATOM 591 N N . ASP A 1 76 ? -15.444 13.754 10.588 1.00 94.75 76 ASP A N 1
ATOM 592 C CA . ASP A 1 76 ? -16.660 14.567 10.493 1.00 94.75 76 ASP A CA 1
ATOM 593 C C . ASP A 1 76 ? -17.851 13.856 11.176 1.00 94.75 76 ASP A C 1
ATOM 595 O O . ASP A 1 76 ? -18.577 14.481 11.943 1.00 94.75 76 ASP A O 1
ATOM 599 N N . GLU A 1 77 ? -18.003 12.535 11.000 1.00 94.00 77 GLU A N 1
ATOM 600 C CA . GLU A 1 77 ? -19.011 11.723 11.710 1.00 94.00 77 GLU A CA 1
ATOM 601 C C . GLU A 1 77 ? -18.803 11.731 13.233 1.00 94.00 77 GLU A C 1
ATOM 603 O O . GLU A 1 77 ? -19.770 11.807 13.988 1.00 94.00 77 GLU A O 1
ATOM 608 N N . LEU A 1 78 ? -17.553 11.670 13.706 1.00 93.69 78 LEU A N 1
ATOM 609 C CA . LEU A 1 78 ? -17.232 11.763 15.137 1.00 93.69 78 LEU A CA 1
ATOM 610 C C . LEU A 1 78 ? -17.589 13.127 15.740 1.00 93.69 78 LEU A C 1
ATOM 612 O O . LEU A 1 78 ? -17.859 13.200 16.937 1.00 93.69 78 LEU A O 1
ATOM 616 N N . LEU A 1 79 ? -17.557 14.186 14.930 1.00 93.00 79 LEU A N 1
ATOM 617 C CA . LEU A 1 79 ? -17.833 15.559 15.347 1.00 93.00 79 LEU A CA 1
ATOM 618 C C . LEU A 1 79 ? -19.312 15.961 15.189 1.00 93.00 79 LEU A C 1
ATOM 620 O O . LEU A 1 79 ? -19.681 17.036 15.659 1.00 93.00 79 LEU A O 1
ATOM 624 N N . ASP A 1 80 ? -20.158 15.132 14.560 1.00 94.31 80 ASP A N 1
ATOM 625 C CA . ASP A 1 80 ? -21.611 15.364 14.484 1.00 94.31 80 ASP A CA 1
ATOM 626 C C . ASP A 1 80 ? -22.206 15.405 15.906 1.00 94.31 80 ASP A C 1
ATOM 628 O O . ASP A 1 80 ? -21.911 14.557 16.753 1.00 94.31 80 ASP A O 1
ATOM 632 N N . GLU A 1 81 ? -23.085 16.376 16.168 1.00 93.25 81 GLU A N 1
ATOM 633 C CA . GLU A 1 81 ? -23.783 16.549 17.448 1.00 93.25 81 GLU A CA 1
ATOM 634 C C . GLU A 1 81 ? -24.497 15.268 17.917 1.00 93.25 81 GLU A C 1
ATOM 636 O O . GLU A 1 81 ? -24.568 14.997 19.117 1.00 93.25 81 GLU A O 1
ATOM 641 N N . LYS A 1 82 ? -24.976 14.431 16.986 1.00 92.62 82 LYS A N 1
ATOM 642 C CA . LYS A 1 82 ? -25.608 13.132 17.291 1.00 92.62 82 LYS A CA 1
ATOM 643 C C . LYS A 1 82 ? -24.654 12.140 17.957 1.00 92.62 82 LYS A C 1
ATOM 645 O O . LYS A 1 82 ? -25.113 11.245 18.664 1.00 92.62 82 LYS A O 1
ATOM 650 N N . ASN A 1 83 ? -23.353 12.284 17.715 1.00 91.81 83 ASN A N 1
ATOM 651 C CA . ASN A 1 83 ? -22.292 11.422 18.226 1.00 91.81 83 ASN A CA 1
ATOM 652 C C . ASN A 1 83 ? -21.480 12.099 19.343 1.00 91.81 83 ASN A C 1
ATOM 654 O O . ASN A 1 83 ? -20.395 11.628 19.686 1.00 91.81 83 ASN A O 1
ATOM 658 N N . HIS A 1 84 ? -21.997 13.176 19.939 1.00 93.38 84 HIS A N 1
ATOM 659 C CA . HIS A 1 84 ? -21.319 13.893 21.016 1.00 93.38 84 HIS A CA 1
ATOM 660 C C . HIS A 1 84 ? -20.871 12.949 22.152 1.00 93.38 84 HIS A C 1
ATOM 662 O O . HIS A 1 84 ? -21.678 12.215 22.727 1.00 93.38 84 HIS A O 1
ATOM 668 N N . GLY A 1 85 ? -19.578 12.980 22.497 1.00 93.44 85 GLY A N 1
ATOM 669 C CA . GLY A 1 85 ? -18.967 12.128 23.528 1.00 93.44 85 GLY A CA 1
ATOM 670 C C . GLY A 1 85 ? -18.482 10.754 23.042 1.00 93.44 85 GLY A C 1
ATOM 671 O O . GLY A 1 85 ? -17.875 10.006 23.814 1.00 93.44 85 GLY A O 1
ATOM 672 N N . LEU A 1 86 ? -18.731 10.390 21.776 1.00 94.25 86 LEU A N 1
ATOM 673 C CA . LEU A 1 86 ? -18.338 9.088 21.232 1.00 94.25 86 LEU A CA 1
ATOM 674 C C . LEU A 1 86 ? -16.814 8.943 21.126 1.00 94.25 86 LEU A C 1
ATOM 676 O O . LEU A 1 86 ? -16.290 7.858 21.375 1.00 94.25 86 LEU A O 1
ATOM 680 N N . ALA A 1 87 ? -16.094 10.011 20.774 1.00 93.31 87 ALA A N 1
ATOM 681 C CA . ALA A 1 87 ? -14.636 9.985 20.672 1.00 93.31 87 ALA A CA 1
ATOM 682 C C . ALA A 1 87 ? -13.981 9.684 22.034 1.00 93.31 87 ALA A C 1
ATOM 684 O O . ALA A 1 87 ? -13.109 8.818 22.137 1.00 93.31 87 ALA A O 1
ATOM 685 N N . GLU A 1 88 ? -14.450 10.342 23.093 1.00 94.00 88 GLU A N 1
ATOM 686 C CA . GLU A 1 88 ? -14.011 10.146 24.474 1.00 94.00 88 GLU A CA 1
ATOM 687 C C . GLU A 1 88 ? -14.349 8.741 24.977 1.00 94.00 88 GLU A C 1
ATOM 689 O O . GLU A 1 88 ? -13.544 8.119 25.679 1.00 94.00 88 GLU A O 1
ATOM 694 N N . GLU A 1 89 ? -15.517 8.215 24.597 1.00 94.69 89 GLU A N 1
ATOM 695 C CA . GLU A 1 89 ? -15.929 6.851 24.919 1.00 94.69 89 GLU A CA 1
ATOM 696 C C . GLU A 1 89 ? -15.027 5.818 24.227 1.00 94.69 89 GLU A C 1
ATOM 698 O O . GLU A 1 89 ? -14.519 4.908 24.890 1.00 94.69 89 GLU A O 1
ATOM 703 N N . ILE A 1 90 ? -14.763 5.982 22.923 1.00 93.44 90 ILE A N 1
ATOM 704 C CA . ILE A 1 90 ? -13.836 5.132 22.159 1.00 93.44 90 ILE A CA 1
ATOM 705 C C . ILE A 1 90 ? -12.451 5.155 22.806 1.00 93.44 90 ILE A C 1
ATOM 707 O O . ILE A 1 90 ? -11.859 4.094 23.024 1.00 93.44 90 ILE A O 1
ATOM 711 N N . PHE A 1 91 ? -11.934 6.340 23.138 1.00 91.56 91 PHE A N 1
ATOM 712 C CA . PHE A 1 91 ? -10.608 6.488 23.732 1.00 91.56 91 PHE A CA 1
ATOM 713 C C . PHE A 1 91 ? -10.526 5.805 25.103 1.00 91.56 91 PHE A C 1
ATOM 715 O O . PHE A 1 91 ? -9.622 5.005 25.357 1.00 91.56 91 PHE A O 1
ATOM 722 N N . SER A 1 92 ? -11.514 6.058 25.962 1.00 91.88 92 SER A N 1
ATOM 723 C CA . SER A 1 92 ? -11.575 5.516 27.322 1.00 91.88 92 SER A CA 1
ATOM 724 C C . SER A 1 92 ? -11.698 3.989 27.328 1.00 91.88 92 SER A C 1
ATOM 726 O O . SER A 1 92 ? -10.977 3.308 28.064 1.00 91.88 92 SER A O 1
ATOM 728 N N . ARG A 1 93 ? -12.555 3.423 26.466 1.00 91.81 93 ARG A N 1
ATOM 729 C CA . ARG A 1 93 ? -12.695 1.965 26.293 1.00 91.81 93 ARG A CA 1
ATOM 730 C C . ARG A 1 93 ? -11.441 1.331 25.703 1.00 91.81 93 ARG A C 1
ATOM 732 O O . ARG A 1 93 ? -11.035 0.258 26.151 1.00 91.81 93 ARG A O 1
ATOM 739 N N . SER A 1 94 ? -10.796 1.995 24.741 1.00 88.81 94 SER A N 1
ATOM 740 C CA . SER A 1 94 ? -9.545 1.513 24.139 1.00 88.81 94 SER A CA 1
ATOM 741 C C . SER A 1 94 ? -8.445 1.422 25.193 1.00 88.81 94 SER A C 1
ATOM 743 O O . SER A 1 94 ? -7.793 0.387 25.315 1.00 88.81 94 SER A O 1
ATOM 745 N N . LEU A 1 95 ? -8.297 2.454 26.032 1.00 86.88 95 LEU A N 1
ATOM 746 C CA . LEU A 1 95 ? -7.325 2.466 27.127 1.00 86.88 95 LEU A CA 1
ATOM 747 C C . LEU A 1 95 ? -7.591 1.360 28.161 1.00 86.88 95 LEU A C 1
ATOM 749 O O . LEU A 1 95 ? -6.659 0.687 28.602 1.00 86.88 95 LEU A O 1
ATOM 753 N N . ALA A 1 96 ? -8.858 1.126 28.514 1.00 85.38 96 ALA A N 1
ATOM 754 C CA . ALA A 1 96 ? -9.246 0.047 29.425 1.00 85.38 96 ALA A CA 1
ATOM 755 C C . ALA A 1 96 ? -8.961 -1.358 28.852 1.00 85.38 96 ALA A C 1
ATOM 757 O O . ALA A 1 96 ? -8.644 -2.285 29.602 1.00 85.38 96 ALA A O 1
ATOM 758 N N . THR A 1 97 ? -9.052 -1.492 27.528 1.00 80.81 97 THR A N 1
ATOM 759 C CA . THR A 1 97 ? -8.847 -2.722 26.751 1.00 80.81 97 THR A CA 1
ATOM 760 C C . THR A 1 97 ? -7.368 -3.114 26.651 1.00 80.81 97 THR A C 1
ATOM 762 O O . THR A 1 97 ? -7.049 -4.298 26.723 1.00 80.81 97 THR A O 1
ATOM 765 N N . PHE A 1 98 ? -6.435 -2.156 26.587 1.00 70.88 98 PHE A N 1
ATOM 766 C CA . PHE A 1 98 ? -4.993 -2.454 26.483 1.00 70.88 98 PHE A CA 1
ATOM 767 C C . PHE A 1 98 ? -4.429 -3.319 27.627 1.00 70.88 98 PHE A C 1
ATOM 769 O O . PHE A 1 98 ? -3.407 -3.975 27.439 1.00 70.88 98 PHE A O 1
ATOM 776 N N . ASN A 1 99 ? -5.086 -3.344 28.792 1.00 64.38 99 ASN A N 1
ATOM 777 C CA . ASN A 1 99 ? -4.606 -4.028 29.997 1.00 64.38 99 ASN A CA 1
ATOM 778 C C . ASN A 1 99 ? -5.400 -5.295 30.370 1.00 64.38 99 ASN A C 1
ATOM 780 O O . ASN A 1 99 ? -5.157 -5.868 31.434 1.00 64.38 99 ASN A O 1
ATOM 784 N N . LYS A 1 100 ? -6.376 -5.730 29.560 1.00 75.00 100 LYS A N 1
ATOM 785 C CA . LYS A 1 100 ? -7.275 -6.848 29.902 1.00 75.00 100 LYS A CA 1
ATOM 786 C C . LYS A 1 100 ? -7.551 -7.755 28.702 1.00 75.00 100 LYS A C 1
ATOM 788 O O . LYS A 1 100 ? -7.513 -7.324 27.558 1.00 75.00 100 LYS A O 1
ATOM 793 N N . ASN A 1 101 ? -7.906 -9.013 28.975 1.00 70.31 101 ASN A N 1
ATOM 794 C CA . ASN A 1 101 ? -8.541 -9.861 27.966 1.00 70.31 101 ASN A CA 1
ATOM 795 C C . ASN A 1 101 ? -9.947 -9.323 27.685 1.00 70.31 101 ASN A C 1
ATOM 797 O O . ASN A 1 101 ? -10.763 -9.193 28.602 1.00 70.31 101 ASN A O 1
ATOM 801 N N . ASN A 1 102 ? -10.224 -9.011 26.422 1.00 72.19 102 ASN A N 1
ATOM 802 C CA . ASN A 1 102 ? -11.483 -8.389 26.035 1.00 72.19 102 ASN A CA 1
ATOM 803 C C . ASN A 1 102 ? -12.657 -9.349 26.1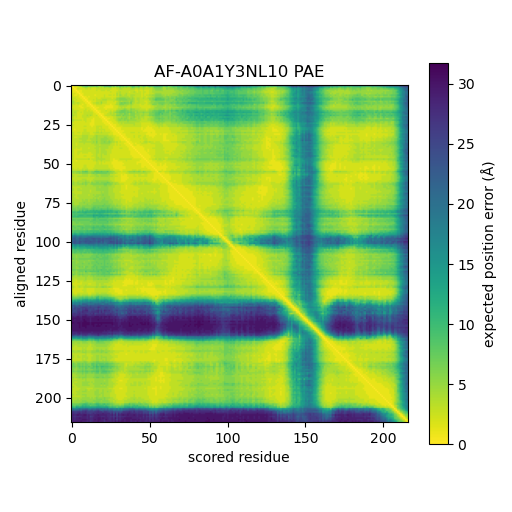82 1.00 72.19 102 ASN A C 1
ATOM 805 O O . ASN A 1 102 ? -12.635 -10.471 25.676 1.00 72.19 102 ASN A O 1
ATOM 809 N N . SER A 1 103 ? -13.720 -8.880 26.836 1.00 81.88 103 SER A N 1
ATOM 810 C CA . SER A 1 103 ? -14.995 -9.591 26.812 1.00 81.88 103 SER A CA 1
ATOM 811 C C . SER A 1 103 ? -15.589 -9.548 25.399 1.00 81.88 103 SER A C 1
ATOM 813 O O . SER A 1 103 ? -15.430 -8.558 24.683 1.00 81.88 103 SER A O 1
ATOM 815 N N . GLY A 1 104 ? -16.329 -10.587 25.000 1.00 85.38 104 GLY A N 1
ATOM 816 C CA . GLY A 1 104 ? -16.997 -10.611 23.691 1.00 85.38 104 GLY A CA 1
ATOM 817 C C . GLY A 1 104 ? -17.973 -9.444 23.483 1.00 85.38 104 GLY A C 1
ATOM 818 O O . GLY A 1 104 ? -18.133 -8.968 22.364 1.00 85.38 104 GLY A O 1
ATOM 819 N N . LYS A 1 105 ? -18.570 -8.922 24.565 1.00 87.06 105 LYS A N 1
ATOM 820 C CA . LYS A 1 105 ? -19.427 -7.727 24.515 1.00 87.06 105 LYS A CA 1
ATOM 821 C C . LYS A 1 105 ? -18.651 -6.474 24.105 1.00 87.06 105 LYS A C 1
ATOM 823 O O . LYS A 1 105 ? -19.164 -5.688 23.317 1.00 87.06 105 LYS A O 1
ATOM 828 N N . GLU A 1 106 ? -17.428 -6.310 24.606 1.00 88.19 106 GLU A N 1
ATOM 829 C CA . GLU A 1 106 ? -16.598 -5.143 24.286 1.00 88.19 106 GLU A CA 1
ATOM 830 C C . GLU A 1 106 ? -16.140 -5.173 22.826 1.00 88.19 106 GLU A C 1
ATOM 832 O O . GLU A 1 106 ? -16.256 -4.181 22.111 1.00 88.19 106 GLU A O 1
ATOM 837 N N . LEU A 1 107 ? -15.707 -6.345 22.350 1.00 88.38 107 LEU A N 1
ATOM 838 C CA . LEU A 1 107 ? -15.347 -6.544 20.943 1.00 88.38 107 LEU A CA 1
ATOM 839 C C . LEU A 1 107 ? -16.528 -6.253 20.009 1.00 88.38 107 LEU A C 1
ATOM 841 O O . LEU A 1 107 ? -16.350 -5.589 18.990 1.00 88.38 107 LEU A O 1
ATOM 845 N N . ASN A 1 108 ? -17.736 -6.695 20.375 1.00 93.00 108 ASN A N 1
ATOM 846 C CA . ASN A 1 108 ? -18.942 -6.402 19.602 1.00 93.00 108 ASN A CA 1
ATOM 847 C C . ASN A 1 108 ? -19.237 -4.899 19.543 1.00 93.00 108 ASN A C 1
ATOM 849 O O . ASN A 1 108 ? -19.549 -4.397 18.467 1.00 93.00 108 ASN A O 1
ATOM 853 N N . TRP A 1 109 ? -19.082 -4.173 20.655 1.00 94.12 109 TRP A N 1
ATOM 854 C CA . TRP A 1 109 ? -19.278 -2.721 20.674 1.00 94.12 109 TRP A CA 1
ATOM 855 C C . TRP A 1 109 ? -18.296 -2.002 19.737 1.00 94.12 109 TRP A C 1
ATOM 857 O O . TRP A 1 109 ? -18.718 -1.204 18.899 1.00 94.12 109 TRP A O 1
ATOM 867 N N . PHE A 1 110 ? -16.998 -2.329 19.799 1.00 93.44 110 PHE A N 1
ATOM 868 C CA . PHE A 1 110 ? -16.005 -1.753 18.880 1.00 93.44 110 PHE A CA 1
ATOM 869 C C . PHE A 1 110 ? -16.322 -2.072 17.421 1.00 93.44 110 PHE A C 1
ATOM 871 O O . PHE A 1 110 ? -16.181 -1.215 16.550 1.00 93.44 110 PHE A O 1
ATOM 878 N N . TRP A 1 111 ? -16.785 -3.289 17.151 1.00 92.62 111 TRP A N 1
ATOM 879 C CA . TRP A 1 111 ? -17.156 -3.714 15.811 1.00 92.62 111 TRP A CA 1
ATOM 880 C C . TRP A 1 111 ? -18.387 -2.976 15.269 1.00 92.62 111 TRP A C 1
ATOM 882 O O . TRP A 1 111 ? -18.427 -2.615 14.093 1.00 92.62 111 TRP A O 1
ATOM 892 N N . GLU A 1 112 ? -19.378 -2.693 16.114 1.00 94.88 112 GLU A N 1
ATOM 893 C CA . GLU A 1 112 ? -20.529 -1.858 15.757 1.00 94.88 112 GLU A CA 1
ATOM 894 C C . GLU A 1 112 ? -20.108 -0.426 15.412 1.00 94.88 112 GLU A C 1
ATOM 896 O O . GLU A 1 112 ? -20.551 0.110 14.394 1.00 94.88 112 GLU A O 1
ATOM 901 N N . LYS A 1 113 ? -19.206 0.176 16.199 1.00 94.50 113 LYS A N 1
ATOM 902 C CA . LYS A 1 113 ? -18.662 1.512 15.906 1.00 94.50 113 LYS A CA 1
ATOM 903 C C . LYS A 1 113 ? -17.794 1.518 14.650 1.00 94.50 113 LYS A C 1
ATOM 905 O O . LYS A 1 113 ? -17.940 2.405 13.817 1.00 94.50 113 LYS A O 1
ATOM 910 N N . PHE A 1 114 ? -16.969 0.496 14.445 1.00 91.88 114 PHE A N 1
ATOM 911 C CA . PHE A 1 114 ? -16.221 0.324 13.200 1.00 91.88 114 PHE A CA 1
ATOM 912 C C . PHE A 1 114 ? -17.155 0.261 11.985 1.00 91.88 114 PHE A C 1
ATOM 914 O O . PHE A 1 114 ? -16.938 0.962 11.002 1.00 91.88 114 PHE A O 1
ATOM 921 N N . ARG A 1 115 ? -18.239 -0.522 12.060 1.00 93.19 115 ARG A N 1
ATOM 922 C CA . ARG A 1 115 ? -19.249 -0.596 10.992 1.00 93.19 115 ARG A CA 1
ATOM 923 C C . ARG A 1 115 ? -19.960 0.730 10.753 1.00 93.19 115 ARG A C 1
ATOM 925 O O . ARG A 1 115 ? -20.305 1.002 9.609 1.00 93.19 115 ARG A O 1
ATOM 932 N N . LEU A 1 116 ? -20.202 1.525 11.797 1.00 92.50 116 LEU A N 1
ATOM 933 C CA . LEU A 1 116 ? -20.758 2.871 11.659 1.00 92.50 116 LEU A CA 1
ATOM 934 C C . LEU A 1 116 ? -19.841 3.734 10.786 1.00 92.50 116 LEU A C 1
ATOM 936 O O . LEU A 1 116 ? -20.294 4.231 9.762 1.00 92.50 116 LEU A O 1
ATOM 940 N N . PHE A 1 117 ? -18.551 3.817 11.121 1.00 91.88 117 PHE A N 1
ATOM 941 C CA . PHE A 1 117 ? -17.585 4.604 10.348 1.00 91.88 117 PHE A CA 1
ATOM 942 C C . PHE A 1 117 ? -17.350 4.049 8.946 1.00 91.88 117 PHE A C 1
ATOM 944 O O . PHE A 1 117 ? -17.301 4.812 7.986 1.00 91.88 117 PHE A O 1
ATOM 951 N N . LYS A 1 118 ? -17.301 2.720 8.794 1.00 91.19 118 LYS A N 1
ATOM 952 C CA . LYS A 1 118 ? -17.100 2.064 7.494 1.00 91.19 118 LYS A CA 1
ATOM 953 C C . LYS A 1 118 ? -18.186 2.424 6.472 1.00 91.19 118 LYS A C 1
ATOM 955 O O . LYS A 1 118 ? -17.908 2.402 5.280 1.00 91.19 118 LYS A O 1
ATOM 960 N N . LYS A 1 119 ? -19.391 2.825 6.902 1.00 93.12 119 LYS A N 1
ATOM 961 C CA . LYS A 1 119 ? -20.436 3.340 5.993 1.00 93.12 119 LYS A CA 1
ATOM 962 C C . LYS A 1 119 ? -20.049 4.642 5.292 1.00 93.12 119 LYS A C 1
ATOM 964 O O . LYS A 1 119 ? -20.565 4.901 4.210 1.00 93.12 119 LYS A O 1
ATOM 969 N N . ASN A 1 120 ? -19.159 5.431 5.887 1.00 91.44 120 ASN A N 1
ATOM 970 C CA . ASN A 1 120 ? -18.684 6.707 5.349 1.00 91.44 120 ASN A CA 1
ATOM 971 C C . ASN A 1 120 ? -17.353 6.562 4.582 1.00 91.44 120 ASN A C 1
ATOM 973 O O . ASN A 1 120 ? -16.799 7.553 4.101 1.00 91.44 120 ASN A O 1
ATOM 977 N N . MET A 1 121 ? -16.856 5.326 4.437 1.00 92.62 121 MET A N 1
ATOM 978 C CA . MET A 1 121 ? -15.587 4.990 3.792 1.00 92.62 121 MET A CA 1
ATOM 979 C C . MET A 1 121 ? -15.782 4.514 2.343 1.00 92.62 121 MET A C 1
ATOM 981 O O . MET A 1 121 ? -15.502 3.364 2.006 1.00 92.62 121 MET A O 1
ATOM 985 N N . ASN A 1 122 ? -16.321 5.388 1.487 1.00 92.56 122 ASN A N 1
ATOM 986 C CA . ASN A 1 122 ? -16.735 5.035 0.118 1.00 92.56 122 ASN A CA 1
ATOM 987 C C . ASN A 1 122 ? -15.855 5.643 -0.983 1.00 92.56 122 ASN A C 1
ATOM 989 O O . ASN A 1 122 ? -16.167 5.497 -2.165 1.00 92.56 122 ASN A O 1
ATOM 993 N N . SER A 1 123 ? -14.788 6.361 -0.630 1.00 94.69 123 SER A N 1
ATOM 994 C CA . SER A 1 123 ? -13.959 7.036 -1.633 1.00 94.69 123 SER A CA 1
ATOM 995 C C . SER A 1 123 ? -13.170 6.026 -2.470 1.00 94.69 123 SER A C 1
ATOM 997 O O . SER A 1 123 ? -12.802 4.953 -1.987 1.00 94.69 123 SER A O 1
ATOM 999 N N . GLU A 1 124 ? -12.835 6.378 -3.707 1.00 94.25 124 GLU A N 1
ATOM 1000 C CA . GLU A 1 124 ? -12.017 5.529 -4.575 1.00 94.25 124 GLU A CA 1
ATOM 1001 C C . GLU A 1 124 ? -10.624 5.279 -3.973 1.00 94.25 124 GLU A C 1
ATOM 1003 O O . GLU A 1 124 ? -9.925 6.210 -3.565 1.00 94.25 124 GLU A O 1
ATOM 1008 N N . LYS A 1 125 ? -10.220 4.008 -3.892 1.00 94.50 125 LYS A N 1
ATOM 1009 C CA . LYS A 1 125 ? -8.938 3.590 -3.315 1.00 94.50 125 LYS A CA 1
ATOM 1010 C C . LYS A 1 125 ? -7.923 3.383 -4.425 1.00 94.50 125 LYS A C 1
ATOM 1012 O O . LYS A 1 125 ? -8.132 2.564 -5.316 1.00 94.50 125 LYS A O 1
ATOM 1017 N N . LEU A 1 126 ? -6.828 4.129 -4.347 1.00 96.19 126 LEU A N 1
ATOM 1018 C CA . LEU A 1 126 ? -5.687 3.936 -5.233 1.00 96.19 126 LEU A CA 1
ATOM 1019 C C . LEU A 1 126 ? -4.818 2.789 -4.715 1.00 96.19 126 LEU A C 1
ATOM 1021 O O . LEU A 1 126 ? -4.895 2.424 -3.543 1.00 96.19 126 LEU A O 1
ATOM 1025 N N . VAL A 1 127 ? -3.966 2.266 -5.589 1.00 96.38 127 VAL A N 1
ATOM 1026 C CA . VAL A 1 127 ? -3.053 1.154 -5.327 1.00 96.38 127 VAL A CA 1
ATOM 1027 C C . VAL A 1 127 ? -1.602 1.533 -5.637 1.00 96.38 127 VAL A C 1
ATOM 1029 O O . VAL A 1 127 ? -1.348 2.482 -6.400 1.00 96.38 127 VAL A O 1
ATOM 1032 N N . PRO A 1 128 ? -0.616 0.802 -5.084 1.00 95.94 128 PRO A N 1
ATOM 1033 C CA . PRO A 1 128 ? 0.769 0.922 -5.510 1.00 95.94 128 PRO A CA 1
ATOM 1034 C C . PRO A 1 128 ? 0.927 0.456 -6.969 1.00 95.94 128 PRO A C 1
ATOM 1036 O O . PRO A 1 128 ? 0.195 -0.425 -7.427 1.00 95.94 128 PRO A O 1
ATOM 1039 N N . PRO A 1 129 ? 1.879 1.021 -7.728 1.00 94.94 129 PRO A N 1
ATOM 1040 C CA . PRO A 1 129 ? 2.039 0.689 -9.138 1.00 94.94 129 PRO A CA 1
ATOM 1041 C C . PRO A 1 129 ? 2.666 -0.699 -9.345 1.00 94.94 129 PRO A C 1
ATOM 1043 O O . PRO A 1 129 ? 3.614 -1.074 -8.654 1.00 94.94 129 PRO A O 1
ATOM 1046 N N . GLY A 1 130 ? 2.226 -1.416 -10.379 1.00 94.88 130 GLY A N 1
ATOM 1047 C CA . GLY A 1 130 ? 2.939 -2.578 -10.906 1.00 94.88 130 GLY A CA 1
ATOM 1048 C C . GLY A 1 130 ? 2.717 -3.890 -10.162 1.00 94.88 130 GLY A C 1
ATOM 1049 O O . GLY A 1 130 ? 1.667 -4.130 -9.568 1.00 94.88 130 GLY A O 1
ATOM 1050 N N . VAL A 1 131 ? 3.704 -4.785 -10.258 1.00 97.19 131 VAL A N 1
ATOM 1051 C CA . VAL A 1 131 ? 3.728 -6.023 -9.469 1.00 97.19 131 VAL A CA 1
ATOM 1052 C C . VAL A 1 131 ? 4.211 -5.678 -8.072 1.00 97.19 131 VAL A C 1
ATOM 1054 O O . VAL A 1 131 ? 5.315 -5.158 -7.920 1.00 97.19 131 VAL A O 1
ATOM 1057 N N . VAL A 1 132 ? 3.401 -5.980 -7.060 1.00 97.56 132 VAL A N 1
ATOM 1058 C CA . VAL A 1 132 ? 3.729 -5.667 -5.670 1.00 97.56 132 VAL A CA 1
ATOM 1059 C C . VAL A 1 132 ? 4.270 -6.904 -4.966 1.00 97.56 132 VAL A C 1
ATOM 1061 O O . VAL A 1 132 ? 3.636 -7.960 -4.957 1.00 97.56 132 VAL A O 1
ATOM 1064 N N . TYR A 1 133 ? 5.434 -6.751 -4.346 1.00 97.62 133 TYR A N 1
ATOM 1065 C CA . TYR A 1 133 ? 5.999 -7.709 -3.413 1.00 97.62 133 TYR A CA 1
ATOM 1066 C C . TYR A 1 133 ? 6.011 -7.129 -2.004 1.00 97.62 133 TYR A C 1
ATOM 1068 O O . TYR A 1 133 ? 6.365 -5.968 -1.807 1.00 97.62 133 TYR A O 1
ATOM 1076 N N . ILE A 1 134 ? 5.654 -7.951 -1.026 1.00 95.75 134 ILE A N 1
ATOM 1077 C CA . ILE A 1 134 ? 5.689 -7.621 0.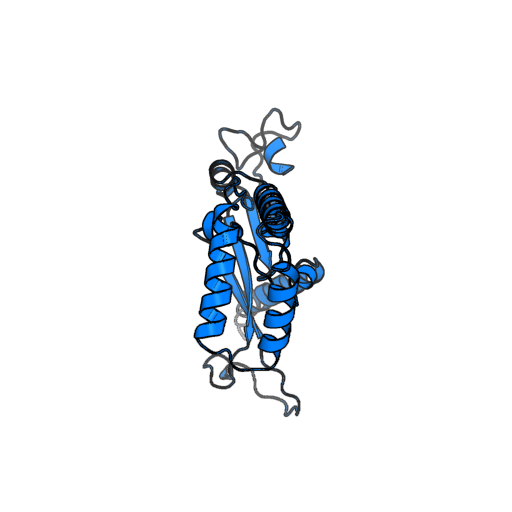393 1.00 95.75 134 ILE A CA 1
ATOM 1078 C C . ILE A 1 134 ? 6.860 -8.379 1.012 1.00 95.75 134 ILE A C 1
ATOM 1080 O O . ILE A 1 134 ? 6.955 -9.601 0.877 1.00 95.75 134 ILE A O 1
ATOM 1084 N N . ILE A 1 135 ? 7.769 -7.654 1.657 1.00 93.81 135 ILE A N 1
ATOM 1085 C CA . ILE A 1 135 ? 8.834 -8.246 2.460 1.00 93.81 135 ILE A CA 1
ATOM 1086 C C . ILE A 1 135 ? 8.365 -8.299 3.902 1.00 93.81 135 ILE A C 1
ATOM 1088 O O . ILE A 1 135 ? 8.040 -7.265 4.476 1.00 93.81 135 ILE A O 1
ATOM 1092 N N . GLU A 1 136 ? 8.377 -9.487 4.491 1.00 88.12 136 GLU A N 1
ATOM 1093 C CA . GLU A 1 136 ? 7.972 -9.703 5.875 1.00 88.12 136 GLU A CA 1
ATOM 1094 C C . GLU A 1 136 ? 9.107 -10.330 6.682 1.00 88.12 136 GLU A C 1
ATOM 1096 O O . GLU A 1 136 ? 9.848 -11.191 6.191 1.00 88.12 136 GLU A O 1
ATOM 1101 N N . THR A 1 137 ? 9.222 -9.932 7.950 1.00 84.00 137 THR A N 1
ATOM 1102 C CA . THR A 1 137 ? 10.063 -10.634 8.923 1.00 84.00 137 THR A CA 1
ATOM 1103 C C . THR A 1 137 ? 9.207 -11.481 9.847 1.00 84.00 137 THR A C 1
ATOM 1105 O O . THR A 1 137 ? 8.358 -10.945 10.556 1.00 84.00 137 THR A O 1
ATOM 1108 N N . ALA A 1 138 ? 9.476 -12.781 9.897 1.00 76.00 138 ALA A N 1
ATOM 1109 C CA . ALA A 1 138 ? 8.821 -13.705 10.813 1.00 76.00 138 ALA A CA 1
ATOM 1110 C C . ALA A 1 138 ? 9.835 -14.281 11.805 1.00 76.00 138 ALA A C 1
ATOM 1112 O O . ALA A 1 138 ? 10.905 -14.754 11.410 1.00 76.00 138 ALA A O 1
ATOM 1113 N N . ASP A 1 139 ? 9.492 -14.287 13.091 1.00 72.44 139 ASP A N 1
ATOM 1114 C CA . ASP A 1 139 ? 10.277 -15.005 14.092 1.00 72.44 139 ASP A CA 1
ATOM 1115 C C . ASP A 1 139 ? 10.162 -16.513 13.844 1.00 72.44 139 ASP A C 1
ATOM 1117 O O . ASP A 1 139 ? 9.068 -17.055 13.670 1.00 72.44 139 ASP A O 1
ATOM 1121 N N . ILE A 1 140 ? 11.297 -17.211 13.822 1.00 64.25 140 ILE A N 1
ATOM 1122 C CA . ILE A 1 140 ? 11.317 -18.662 13.657 1.00 64.25 140 ILE A CA 1
ATOM 1123 C C . ILE A 1 140 ? 11.221 -19.309 15.046 1.00 64.25 140 ILE A C 1
ATOM 1125 O O . ILE A 1 140 ? 12.122 -19.116 15.869 1.00 64.25 140 ILE A O 1
ATOM 1129 N N . PRO A 1 141 ? 10.193 -20.136 15.321 1.00 60.88 141 PRO A N 1
ATOM 1130 C CA . PRO A 1 141 ? 10.144 -20.913 16.554 1.00 60.88 141 PRO A CA 1
ATOM 1131 C C . PRO A 1 141 ? 11.350 -21.856 16.651 1.00 60.88 141 PRO A C 1
ATOM 1133 O O . PRO A 1 141 ? 11.715 -22.499 15.664 1.00 60.88 141 PRO A O 1
ATOM 1136 N N . LYS A 1 142 ? 11.925 -22.012 17.852 1.00 57.47 142 LYS A N 1
ATOM 1137 C CA . LYS A 1 142 ? 13.104 -22.871 18.108 1.00 57.47 142 LYS A CA 1
ATOM 1138 C C . LYS A 1 142 ? 12.912 -24.347 17.693 1.00 57.47 142 LYS A C 1
ATOM 1140 O O . LYS A 1 142 ? 13.892 -25.052 17.498 1.00 57.47 142 LYS A O 1
ATOM 1145 N N . SER A 1 143 ? 11.670 -24.816 17.533 1.00 55.97 143 SER A N 1
ATOM 1146 C CA . SER A 1 143 ? 11.317 -26.175 17.079 1.00 55.97 143 SER A CA 1
ATOM 1147 C C . SER A 1 143 ? 11.267 -26.347 15.554 1.00 55.97 143 SER A C 1
ATOM 1149 O O . SER A 1 143 ? 11.031 -27.447 15.055 1.00 55.97 143 SER A O 1
ATOM 1151 N N . SER A 1 144 ? 11.444 -25.267 14.793 1.00 51.09 144 SER A N 1
ATOM 1152 C CA . SER A 1 144 ? 11.348 -25.296 13.338 1.00 51.09 144 SER A CA 1
ATOM 1153 C C . SER A 1 144 ? 12.490 -26.104 12.718 1.00 51.09 144 SER A C 1
ATOM 1155 O O . SER A 1 144 ? 13.655 -25.908 13.056 1.00 51.09 144 SER A O 1
ATOM 1157 N N . LYS A 1 145 ? 12.178 -26.941 11.720 1.00 49.69 145 LYS A N 1
ATOM 1158 C CA . LYS A 1 145 ? 13.151 -27.739 10.934 1.00 49.69 145 LYS A CA 1
ATOM 1159 C C . LYS A 1 145 ? 14.218 -26.886 10.221 1.00 49.69 145 LYS A C 1
ATOM 1161 O O . LYS A 1 145 ? 15.193 -27.411 9.701 1.00 49.69 145 LYS A O 1
ATOM 1166 N N . TYR A 1 146 ? 14.003 -25.572 10.159 1.00 44.44 146 TYR A N 1
ATOM 1167 C CA . TYR A 1 146 ? 14.921 -24.589 9.585 1.00 44.44 146 TYR A CA 1
ATOM 1168 C C . TYR A 1 146 ? 15.905 -24.010 10.614 1.00 44.44 146 TYR A C 1
ATOM 1170 O O . TYR A 1 146 ? 16.884 -23.391 10.217 1.00 44.44 146 TYR A O 1
ATOM 1178 N N . PHE A 1 147 ? 15.665 -24.210 11.916 1.00 46.94 147 PHE A N 1
ATOM 1179 C CA . PHE A 1 147 ? 16.559 -23.787 12.999 1.00 46.94 147 PHE A CA 1
ATOM 1180 C C . PHE A 1 147 ? 17.811 -24.680 13.086 1.00 46.94 147 PHE A C 1
ATOM 1182 O O . PHE A 1 147 ? 18.896 -24.217 13.417 1.00 46.94 147 PHE A O 1
ATOM 1189 N N . SER A 1 148 ? 17.688 -25.956 12.712 1.00 45.69 148 SER A N 1
ATOM 1190 C CA . SER A 1 148 ? 18.742 -26.975 12.811 1.00 45.69 148 SER A CA 1
ATOM 1191 C C . SER A 1 148 ? 19.797 -26.947 11.695 1.00 45.69 148 SER A C 1
ATOM 1193 O O . SER A 1 148 ? 20.701 -27.777 11.707 1.00 45.69 148 SER A O 1
ATOM 1195 N N . ARG A 1 149 ? 19.713 -26.021 10.726 1.00 45.84 149 ARG A N 1
ATOM 1196 C CA . ARG A 1 149 ? 20.696 -25.892 9.626 1.00 45.84 149 ARG A CA 1
ATOM 1197 C C . ARG A 1 149 ? 21.830 -24.900 9.916 1.00 45.84 149 ARG A C 1
ATOM 1199 O O . ARG A 1 149 ? 22.691 -24.716 9.061 1.00 45.84 149 ARG A O 1
ATOM 1206 N N . ALA A 1 150 ? 21.844 -24.263 11.087 1.00 42.31 150 ALA A N 1
ATOM 1207 C CA . ALA A 1 150 ? 22.946 -23.400 11.500 1.00 42.31 150 ALA A CA 1
ATOM 1208 C C . ALA A 1 150 ? 24.124 -24.252 12.028 1.00 42.31 150 ALA A C 1
ATOM 1210 O O . ALA A 1 150 ? 23.897 -25.103 12.891 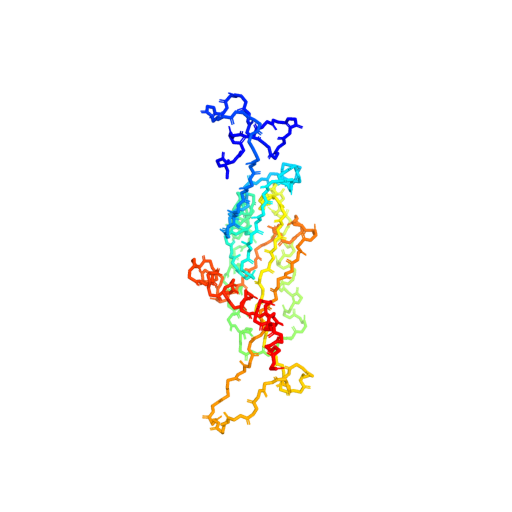1.00 42.31 150 ALA A O 1
ATOM 1211 N N . PRO A 1 151 ? 25.371 -24.047 11.557 1.00 35.31 151 PRO A N 1
ATOM 1212 C CA . PRO A 1 151 ? 26.543 -24.715 12.116 1.00 35.31 151 PRO A CA 1
ATOM 1213 C C . PRO A 1 151 ? 26.693 -24.348 13.595 1.00 35.31 151 PRO A C 1
ATOM 1215 O O . PRO A 1 151 ? 26.885 -23.185 13.952 1.00 35.31 151 PRO A O 1
ATOM 1218 N N . SER A 1 152 ? 26.573 -25.343 14.469 1.00 41.59 152 SER A N 1
ATOM 1219 C CA . SER A 1 152 ? 26.695 -25.174 15.911 1.00 41.59 152 SER A CA 1
ATOM 1220 C C . SER A 1 152 ? 28.162 -25.014 16.310 1.00 41.59 152 SER A C 1
ATOM 1222 O O . SER A 1 152 ? 28.836 -25.985 16.648 1.00 41.59 152 SER A O 1
ATOM 1224 N N . THR A 1 153 ? 28.642 -23.779 16.328 1.00 41.22 153 THR A N 1
ATOM 1225 C CA . THR A 1 153 ? 29.850 -23.404 17.069 1.00 41.22 153 THR A CA 1
ATOM 1226 C C . THR A 1 153 ? 29.589 -22.071 17.737 1.00 41.22 153 THR A C 1
ATOM 1228 O O . THR A 1 153 ? 29.790 -21.030 17.126 1.00 41.22 153 THR A O 1
ATOM 1231 N N . LEU A 1 154 ? 29.087 -22.148 18.974 1.00 37.44 154 LEU A N 1
ATOM 1232 C CA . LEU A 1 154 ? 29.326 -21.262 20.122 1.00 37.44 154 LEU A CA 1
ATOM 1233 C C . LEU A 1 154 ? 28.073 -21.187 21.003 1.00 37.44 154 LEU A C 1
ATOM 1235 O O . LEU A 1 154 ? 26.972 -20.867 20.561 1.00 37.44 154 LEU A O 1
ATOM 1239 N N . GLN A 1 155 ? 28.272 -21.489 22.285 1.00 46.00 155 GLN A N 1
ATOM 1240 C CA . GLN A 1 155 ? 27.328 -21.160 23.343 1.00 46.00 155 GLN A CA 1
ATOM 1241 C C . GLN A 1 155 ? 27.207 -19.636 23.403 1.00 46.00 155 GLN A C 1
ATOM 1243 O O . GLN A 1 155 ? 28.195 -18.970 23.696 1.00 46.00 155 GLN A O 1
ATOM 1248 N N . ASN A 1 156 ? 26.013 -19.083 23.184 1.00 38.78 156 ASN A N 1
ATOM 1249 C CA . ASN A 1 156 ? 25.730 -17.722 23.620 1.00 38.78 156 ASN A CA 1
ATOM 1250 C C . ASN A 1 156 ? 24.387 -17.643 24.343 1.00 38.78 156 ASN A C 1
ATOM 1252 O O . ASN A 1 156 ? 23.312 -17.883 23.795 1.00 38.78 156 ASN A O 1
ATOM 1256 N N . LYS A 1 157 ? 24.499 -17.312 25.630 1.00 45.38 157 LYS A N 1
ATOM 1257 C CA . LYS A 1 157 ? 23.429 -16.842 26.499 1.00 45.38 157 LYS A CA 1
ATOM 1258 C C . LYS A 1 157 ? 23.012 -15.459 26.002 1.00 45.38 157 LYS A C 1
ATOM 1260 O O . LYS A 1 157 ? 23.645 -14.486 26.376 1.00 45.38 157 LYS A O 1
ATOM 1265 N N . ASN A 1 158 ? 22.011 -15.401 25.134 1.00 44.91 158 ASN A N 1
ATOM 1266 C CA . ASN A 1 158 ? 21.013 -14.336 24.996 1.00 44.91 158 ASN A CA 1
ATOM 1267 C C . ASN A 1 158 ? 19.993 -14.831 23.960 1.00 44.91 158 ASN A C 1
ATOM 1269 O O . ASN A 1 158 ? 20.366 -15.453 22.971 1.00 44.91 158 ASN A O 1
ATOM 1273 N N . ASN A 1 159 ? 18.699 -14.654 24.230 1.00 49.31 159 ASN A N 1
ATOM 1274 C CA . ASN A 1 159 ? 17.604 -15.122 23.374 1.00 49.31 159 ASN A CA 1
ATOM 1275 C C . ASN A 1 159 ? 17.571 -14.354 22.039 1.00 49.31 159 ASN A C 1
ATOM 1277 O O . ASN A 1 159 ? 16.716 -13.496 21.835 1.00 49.31 159 ASN A O 1
ATOM 1281 N N . GLU A 1 160 ? 18.478 -14.658 21.117 1.00 56.81 160 GLU A N 1
ATOM 1282 C CA . GLU A 1 160 ? 18.368 -14.195 19.739 1.00 56.81 160 GLU A CA 1
ATOM 1283 C C . GLU A 1 160 ? 17.400 -15.120 19.001 1.00 56.81 160 GLU A C 1
ATOM 1285 O O . GLU A 1 160 ? 17.744 -16.211 18.542 1.00 56.81 160 GLU A O 1
ATOM 1290 N N . ASN A 1 161 ? 16.133 -14.708 18.953 1.00 57.97 161 ASN A N 1
ATOM 1291 C CA . ASN A 1 161 ? 15.166 -15.322 18.056 1.00 57.97 161 ASN A CA 1
ATOM 1292 C C . ASN A 1 161 ? 15.667 -15.122 16.621 1.00 57.97 161 ASN A C 1
ATOM 1294 O O . ASN A 1 161 ? 15.856 -13.993 16.167 1.00 57.97 161 ASN A O 1
ATOM 1298 N N . MET A 1 162 ? 15.906 -16.224 15.912 1.00 65.38 162 MET A N 1
ATOM 1299 C CA . MET A 1 162 ? 16.325 -16.182 14.517 1.00 65.38 162 MET A CA 1
ATOM 1300 C C . MET A 1 162 ? 15.172 -15.625 13.676 1.00 65.38 162 MET A C 1
ATOM 1302 O O . MET A 1 162 ? 14.074 -16.186 13.677 1.00 65.38 162 MET A O 1
ATOM 1306 N N . LYS A 1 163 ? 15.413 -14.522 12.965 1.00 72.06 163 LYS A N 1
ATOM 1307 C CA . LYS A 1 163 ? 14.412 -13.887 12.102 1.00 72.06 163 LYS A CA 1
ATOM 1308 C C . LYS A 1 163 ? 14.522 -14.421 10.680 1.00 72.06 163 LYS A C 1
ATOM 1310 O O . LYS A 1 163 ? 15.601 -14.428 10.092 1.00 72.06 163 LYS A O 1
ATOM 1315 N N . ARG A 1 164 ? 13.397 -14.864 10.121 1.00 83.12 164 ARG A N 1
ATOM 1316 C CA . ARG A 1 164 ? 13.249 -15.186 8.700 1.00 83.12 164 ARG A CA 1
ATOM 1317 C C . ARG A 1 164 ? 12.821 -13.936 7.954 1.00 83.12 164 ARG A C 1
ATOM 1319 O O . ARG A 1 164 ? 11.882 -13.283 8.390 1.00 83.12 164 ARG A O 1
ATOM 1326 N N . VAL A 1 165 ? 13.438 -13.677 6.808 1.00 88.81 165 VAL A N 1
ATOM 1327 C CA . VAL A 1 165 ? 12.931 -12.716 5.821 1.00 88.81 165 VAL A CA 1
ATOM 1328 C C . VAL A 1 165 ? 12.222 -13.495 4.718 1.00 88.81 165 VAL A C 1
ATOM 1330 O O . VAL A 1 165 ? 12.751 -14.498 4.236 1.00 88.81 165 VAL A O 1
ATOM 1333 N N . ILE A 1 166 ? 11.013 -13.074 4.361 1.00 90.12 166 ILE A N 1
ATOM 1334 C CA . ILE A 1 166 ? 10.179 -13.694 3.329 1.00 90.12 166 ILE A CA 1
ATOM 1335 C C . ILE A 1 166 ? 9.795 -12.612 2.325 1.00 90.12 166 ILE A C 1
ATOM 1337 O O . ILE A 1 166 ? 9.464 -11.501 2.724 1.00 90.12 166 ILE A O 1
ATOM 1341 N N . LEU A 1 167 ? 9.832 -12.942 1.034 1.00 93.56 167 LEU A N 1
ATOM 1342 C CA . LEU A 1 167 ? 9.306 -12.103 -0.038 1.00 93.56 167 LEU A CA 1
ATOM 1343 C C . LEU A 1 167 ? 8.044 -12.765 -0.595 1.00 93.56 167 LEU A C 1
ATOM 1345 O O . LEU A 1 167 ? 8.107 -13.886 -1.099 1.00 93.56 167 LEU A O 1
ATOM 1349 N N . LEU A 1 168 ? 6.909 -12.082 -0.498 1.00 94.31 168 LEU A N 1
ATOM 1350 C CA . LEU A 1 168 ? 5.607 -12.564 -0.951 1.00 94.31 168 LEU A CA 1
ATOM 1351 C C . LEU A 1 168 ? 5.118 -11.708 -2.114 1.00 94.31 168 LEU A C 1
ATOM 1353 O O . LEU A 1 168 ? 5.150 -10.484 -2.036 1.00 94.31 168 LEU A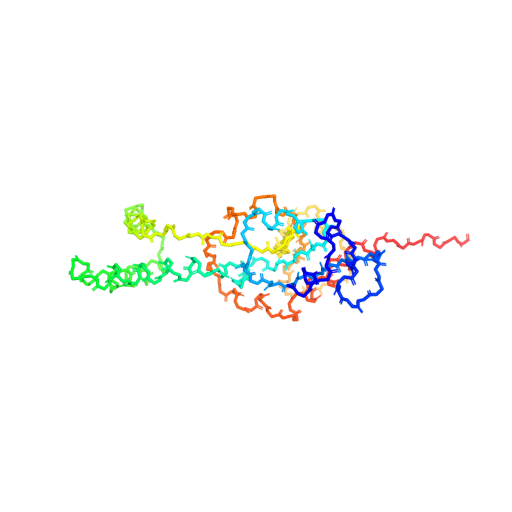 O 1
ATOM 1357 N N . ARG A 1 169 ? 4.643 -12.330 -3.194 1.00 96.94 169 ARG A N 1
ATOM 1358 C CA . ARG A 1 169 ? 3.933 -11.607 -4.256 1.00 96.94 169 ARG A CA 1
ATOM 1359 C C . ARG A 1 169 ? 2.497 -11.356 -3.800 1.00 96.94 169 ARG A C 1
ATOM 1361 O O . ARG A 1 169 ? 1.825 -12.285 -3.368 1.00 96.94 169 ARG A O 1
ATOM 1368 N N . CYS A 1 170 ? 2.040 -10.115 -3.903 1.00 95.19 170 CYS A N 1
ATOM 1369 C CA . CYS A 1 170 ? 0.665 -9.740 -3.603 1.00 95.19 170 CYS A CA 1
ATOM 1370 C C . CYS A 1 170 ? -0.189 -9.893 -4.869 1.00 95.19 170 CYS A C 1
ATOM 1372 O O . CYS A 1 170 ? 0.039 -9.194 -5.860 1.00 95.19 170 CYS A O 1
ATOM 1374 N N . ASP A 1 171 ? -1.137 -10.833 -4.847 1.00 94.31 171 ASP A N 1
ATOM 1375 C CA . ASP A 1 171 ? -2.044 -11.078 -5.973 1.00 94.31 171 ASP A CA 1
ATOM 1376 C C . ASP A 1 171 ? -3.200 -10.066 -6.001 1.00 94.31 171 ASP A C 1
ATOM 1378 O O . ASP A 1 171 ? -3.409 -9.409 -7.026 1.00 94.31 171 ASP A O 1
ATOM 1382 N N . ASP A 1 172 ? -3.891 -9.882 -4.869 1.00 94.81 172 ASP A N 1
ATOM 1383 C CA . ASP A 1 172 ? -4.943 -8.871 -4.709 1.00 94.81 172 ASP A CA 1
ATOM 1384 C C . ASP A 1 172 ? -4.398 -7.597 -4.048 1.00 94.81 172 ASP A C 1
ATOM 1386 O O . ASP A 1 172 ? -4.442 -7.392 -2.833 1.00 94.81 172 ASP A O 1
ATOM 1390 N N . VAL A 1 173 ? -3.828 -6.732 -4.889 1.00 95.19 173 VAL A N 1
ATOM 1391 C CA . VAL A 1 173 ? -3.249 -5.453 -4.460 1.00 95.19 173 VAL A CA 1
ATOM 1392 C C . VAL A 1 173 ? -4.337 -4.497 -3.961 1.00 95.19 173 VAL A C 1
ATOM 1394 O O . VAL A 1 173 ? -4.111 -3.736 -3.023 1.00 95.19 173 VAL A O 1
ATOM 1397 N N . LYS A 1 174 ? -5.528 -4.515 -4.563 1.00 94.19 174 LYS A N 1
ATOM 1398 C CA . LYS A 1 174 ? -6.588 -3.584 -4.181 1.00 94.19 174 LYS A CA 1
ATOM 1399 C C . LYS A 1 174 ? -7.108 -3.898 -2.793 1.00 94.19 174 LYS A C 1
ATOM 1401 O O . LYS A 1 174 ? -7.144 -2.994 -1.964 1.00 94.19 174 LYS A O 1
ATOM 1406 N N . GLU A 1 175 ? -7.452 -5.153 -2.524 1.00 92.44 175 GLU A N 1
ATOM 1407 C CA . GLU A 1 175 ? -7.890 -5.568 -1.195 1.00 92.44 175 GLU A CA 1
ATOM 1408 C C . GLU A 1 175 ? -6.811 -5.228 -0.159 1.00 92.44 175 GLU A C 1
ATOM 1410 O O . GLU A 1 175 ? -7.082 -4.497 0.796 1.00 92.44 175 GLU A O 1
ATOM 1415 N N . GLN A 1 176 ? -5.560 -5.629 -0.420 1.00 92.50 176 GLN A N 1
ATOM 1416 C CA . GLN A 1 176 ? -4.448 -5.447 0.511 1.00 92.50 176 GLN A CA 1
ATOM 1417 C C . GLN A 1 176 ? -4.168 -3.983 0.870 1.00 92.50 176 GLN A C 1
ATOM 1419 O O . GLN A 1 176 ? -3.814 -3.717 2.018 1.00 92.50 176 GLN A O 1
ATOM 1424 N N . PHE A 1 177 ? -4.279 -3.039 -0.072 1.00 93.94 177 PHE A N 1
ATOM 1425 C CA . PHE A 1 177 ? -3.911 -1.626 0.133 1.00 93.94 177 PHE A CA 1
ATOM 1426 C C . PHE A 1 177 ? -5.114 -0.673 0.261 1.00 93.94 177 PHE A C 1
ATOM 1428 O O . PHE A 1 177 ? -4.922 0.532 0.415 1.00 93.94 177 PHE A O 1
ATOM 1435 N N . SER A 1 178 ? -6.347 -1.196 0.254 1.00 90.88 178 SER A N 1
ATOM 1436 C CA . SER A 1 178 ? -7.581 -0.405 0.422 1.00 90.88 178 SER A CA 1
ATOM 1437 C C . SER A 1 178 ? -7.876 0.024 1.863 1.00 90.88 178 SER A C 1
ATOM 1439 O O . SER A 1 178 ? -8.696 0.920 2.077 1.00 90.88 178 SER A O 1
ATOM 1441 N N . GLU A 1 179 ? -7.187 -0.564 2.844 1.00 87.62 179 GLU A N 1
ATOM 1442 C CA . GLU A 1 179 ? -7.329 -0.251 4.265 1.00 87.62 179 GLU A CA 1
ATOM 1443 C C . GLU A 1 179 ? -5.974 0.076 4.920 1.00 87.62 179 GLU A C 1
ATOM 1445 O O . GLU A 1 179 ? -4.904 -0.423 4.540 1.00 87.62 179 GLU A O 1
ATOM 1450 N N . LEU A 1 180 ? -6.026 0.918 5.957 1.00 88.62 180 LEU A N 1
ATOM 1451 C CA . LEU A 1 180 ? -4.870 1.206 6.799 1.00 88.62 180 LEU A CA 1
ATOM 1452 C C . LEU A 1 180 ? -4.570 0.028 7.722 1.00 88.62 180 LEU A C 1
ATOM 1454 O O . LEU A 1 180 ? -5.456 -0.493 8.393 1.00 88.62 180 LEU A O 1
ATOM 1458 N N . ALA A 1 181 ? -3.291 -0.322 7.819 1.00 84.31 181 ALA A N 1
ATOM 1459 C CA . ALA A 1 181 ? -2.792 -1.260 8.811 1.00 84.31 181 ALA A CA 1
ATOM 1460 C C . ALA A 1 181 ? -1.983 -0.482 9.849 1.00 84.31 181 ALA A C 1
ATOM 1462 O O . ALA A 1 181 ? -0.923 0.062 9.543 1.00 84.31 181 ALA A O 1
ATOM 1463 N N . PHE A 1 182 ? -2.489 -0.421 11.079 1.00 82.94 182 PHE A N 1
ATOM 1464 C CA . PHE A 1 182 ? -1.783 0.230 12.176 1.00 82.94 182 PHE A CA 1
ATOM 1465 C C . PHE A 1 182 ? -0.830 -0.752 12.853 1.00 82.94 182 PHE A C 1
ATOM 1467 O O . PHE A 1 182 ? -1.242 -1.801 13.347 1.00 82.94 182 PHE A O 1
ATOM 1474 N N . ALA A 1 183 ? 0.445 -0.377 12.929 1.00 85.81 183 ALA A N 1
ATOM 1475 C CA . ALA A 1 183 ? 1.461 -1.113 13.667 1.00 85.81 183 ALA A CA 1
ATOM 1476 C C . ALA A 1 183 ? 2.430 -0.148 14.351 1.00 85.81 183 ALA A C 1
ATOM 1478 O O . ALA A 1 183 ? 2.677 0.958 13.873 1.00 85.81 183 ALA A O 1
ATOM 1479 N N . LYS A 1 184 ? 3.045 -0.585 15.455 1.00 84.12 184 LYS A N 1
ATOM 1480 C CA . LYS A 1 184 ? 4.029 0.231 16.192 1.00 84.12 184 LYS A CA 1
ATOM 1481 C C . LYS A 1 184 ? 5.228 0.636 15.327 1.00 84.12 184 LYS A C 1
ATOM 1483 O O . LYS A 1 184 ? 5.806 1.693 15.547 1.00 84.12 184 LYS A O 1
ATOM 1488 N N . CYS A 1 185 ? 5.595 -0.204 14.363 1.00 85.50 185 CYS A N 1
ATOM 1489 C CA . CYS A 1 185 ? 6.723 0.004 13.465 1.00 85.50 185 CYS A CA 1
ATOM 1490 C C . CYS A 1 185 ? 6.334 0.636 12.124 1.00 85.50 185 CYS A C 1
ATOM 1492 O O . CYS A 1 185 ? 7.214 0.827 11.304 1.00 85.50 185 CYS A O 1
ATOM 1494 N N . MET A 1 186 ? 5.075 1.019 11.886 1.00 88.62 186 MET A N 1
ATOM 1495 C CA . MET A 1 186 ? 4.599 1.350 10.533 1.00 88.62 186 MET A CA 1
ATOM 1496 C C . MET A 1 186 ? 5.351 2.496 9.827 1.00 88.62 186 MET A C 1
ATOM 1498 O O . MET A 1 186 ? 5.551 2.463 8.619 1.00 88.62 186 MET A O 1
ATOM 1502 N N . PHE A 1 187 ? 5.818 3.500 10.577 1.00 89.00 187 PHE A N 1
ATOM 1503 C CA . PHE A 1 187 ? 6.678 4.567 10.043 1.00 89.00 187 PHE A CA 1
ATOM 1504 C C . PHE A 1 187 ? 8.156 4.184 10.027 1.00 89.00 187 PHE A C 1
ATOM 1506 O O . PHE A 1 187 ? 8.919 4.672 9.199 1.00 89.00 187 PHE A O 1
ATOM 1513 N N . PHE A 1 188 ? 8.567 3.320 10.956 1.00 88.94 188 PHE A N 1
ATOM 1514 C CA . PHE A 1 188 ? 9.931 2.815 11.000 1.00 88.94 188 PHE A CA 1
ATOM 1515 C C . PHE A 1 188 ? 10.192 1.910 9.795 1.00 88.94 188 PHE A C 1
ATOM 1517 O O . PHE A 1 188 ? 11.202 2.070 9.124 1.00 88.94 188 PHE A O 1
ATOM 1524 N N . ASP A 1 189 ? 9.250 1.036 9.450 1.00 89.38 189 ASP A N 1
ATOM 1525 C CA . ASP A 1 189 ? 9.328 0.119 8.315 1.00 89.38 189 ASP A CA 1
ATOM 1526 C C . ASP A 1 189 ? 9.451 0.854 6.973 1.00 89.38 189 ASP A C 1
ATOM 1528 O O . ASP A 1 189 ? 10.067 0.322 6.051 1.00 89.38 189 ASP A O 1
ATOM 1532 N N . HIS A 1 190 ? 8.968 2.099 6.890 1.00 93.50 190 HIS A N 1
ATOM 1533 C CA . HIS A 1 190 ? 9.154 2.957 5.720 1.00 93.50 190 HIS A CA 1
ATOM 1534 C C . HIS A 1 190 ? 10.603 3.430 5.516 1.00 93.50 190 HIS A C 1
ATOM 1536 O O . HIS A 1 190 ? 10.989 3.811 4.410 1.00 93.50 190 HIS A O 1
ATOM 1542 N N . ALA A 1 191 ? 11.425 3.446 6.570 1.00 92.38 191 ALA A N 1
ATOM 1543 C CA . ALA A 1 191 ? 12.770 3.998 6.487 1.00 92.38 191 ALA A CA 1
ATOM 1544 C C . ALA A 1 191 ? 13.610 3.247 5.430 1.00 92.38 191 ALA A C 1
ATOM 1546 O O . ALA A 1 191 ? 13.697 2.017 5.493 1.00 92.38 191 ALA A O 1
ATOM 1547 N N . PRO A 1 192 ? 14.295 3.949 4.502 1.00 94.19 192 PRO A N 1
ATOM 1548 C CA . PRO A 1 192 ? 15.055 3.310 3.421 1.00 94.19 192 PRO A CA 1
ATOM 1549 C C . PRO A 1 192 ? 16.076 2.271 3.902 1.00 94.19 192 PRO A C 1
ATOM 1551 O O . PRO A 1 192 ? 16.222 1.212 3.299 1.00 94.19 192 PRO A O 1
ATOM 1554 N N . VAL A 1 193 ? 16.719 2.536 5.042 1.00 92.88 193 VAL A N 1
ATOM 1555 C CA . VAL A 1 193 ? 17.686 1.624 5.675 1.00 92.88 193 VAL A CA 1
ATOM 1556 C C . VAL A 1 193 ? 17.057 0.264 6.006 1.00 92.88 193 VAL A C 1
ATOM 1558 O O . VAL A 1 193 ? 17.722 -0.766 5.922 1.00 92.88 193 VAL A O 1
ATOM 1561 N N . ASN A 1 194 ? 15.769 0.222 6.352 1.00 91.62 194 ASN A N 1
ATOM 1562 C CA . ASN A 1 194 ? 15.087 -1.033 6.662 1.00 91.62 194 ASN A CA 1
ATOM 1563 C C . ASN A 1 194 ? 14.797 -1.851 5.404 1.00 91.62 194 ASN A C 1
ATOM 1565 O O . ASN A 1 194 ? 15.014 -3.061 5.418 1.00 91.62 194 ASN A O 1
ATOM 1569 N N . TYR A 1 195 ? 14.410 -1.204 4.301 1.00 94.00 195 TYR A N 1
ATOM 1570 C CA . TYR A 1 195 ? 14.319 -1.868 2.999 1.00 94.00 195 TYR A CA 1
ATOM 1571 C C . TYR A 1 195 ? 15.662 -2.475 2.589 1.00 94.00 195 TYR A C 1
ATOM 1573 O O . TYR A 1 195 ? 15.723 -3.652 2.238 1.00 94.00 195 TYR A O 1
ATOM 1581 N N . GLU A 1 196 ? 16.743 -1.702 2.694 1.00 93.88 196 GLU A N 1
ATOM 1582 C CA . GLU A 1 196 ? 18.094 -2.157 2.358 1.00 93.88 196 GLU A CA 1
ATOM 1583 C C . GLU A 1 196 ? 18.523 -3.358 3.214 1.00 93.88 196 GLU A C 1
ATOM 1585 O O . GLU A 1 196 ? 18.961 -4.379 2.686 1.00 93.88 196 GLU A O 1
ATOM 1590 N N . ASN A 1 197 ? 18.332 -3.288 4.534 1.00 91.75 197 ASN A N 1
ATOM 1591 C CA . ASN A 1 197 ? 18.672 -4.381 5.446 1.00 91.75 197 ASN A CA 1
ATOM 1592 C C . ASN A 1 197 ? 17.924 -5.679 5.114 1.00 91.75 197 ASN A C 1
ATOM 1594 O O . ASN A 1 197 ? 18.517 -6.761 5.139 1.00 91.75 197 ASN A O 1
ATOM 1598 N N . LEU A 1 198 ? 16.631 -5.580 4.797 1.00 92.25 198 LEU A N 1
ATOM 1599 C CA . LEU A 1 198 ? 15.800 -6.731 4.463 1.00 92.25 198 LEU A CA 1
ATOM 1600 C C . LEU A 1 198 ? 16.174 -7.342 3.111 1.00 92.25 198 LEU A C 1
ATOM 1602 O O . LEU A 1 198 ? 16.290 -8.563 3.004 1.00 92.25 198 LEU A O 1
ATOM 1606 N N . LEU A 1 199 ? 16.416 -6.507 2.100 1.00 92.62 199 LEU A N 1
ATOM 1607 C CA . LEU A 1 199 ? 16.856 -6.956 0.779 1.00 92.62 199 LEU A CA 1
ATOM 1608 C C . LEU A 1 199 ? 18.237 -7.611 0.846 1.00 92.62 199 LEU A C 1
ATOM 1610 O O . LEU A 1 199 ? 18.407 -8.704 0.315 1.00 92.62 199 LEU A O 1
ATOM 1614 N N . ASN A 1 200 ? 19.184 -7.026 1.583 1.00 92.25 200 ASN A N 1
ATOM 1615 C CA . ASN A 1 200 ? 20.509 -7.610 1.808 1.00 92.25 200 ASN A CA 1
ATOM 1616 C C . ASN A 1 200 ? 20.426 -8.957 2.544 1.00 92.25 200 ASN A C 1
ATOM 1618 O O . ASN A 1 200 ? 21.207 -9.874 2.284 1.00 92.25 200 ASN A O 1
ATOM 1622 N N . ALA A 1 201 ? 19.500 -9.096 3.496 1.00 89.94 201 ALA A N 1
ATOM 1623 C CA . ALA A 1 201 ? 19.266 -10.365 4.178 1.00 89.94 201 ALA A CA 1
ATOM 1624 C C . ALA A 1 201 ? 18.684 -11.423 3.224 1.00 89.94 201 ALA A C 1
ATOM 1626 O O . ALA A 1 201 ? 19.116 -12.578 3.262 1.00 89.94 201 ALA A O 1
ATOM 1627 N N . LEU A 1 202 ? 17.756 -11.027 2.348 1.00 90.00 202 LEU A N 1
ATOM 1628 C CA . LEU A 1 202 ? 17.172 -11.895 1.327 1.00 90.00 202 LEU A CA 1
ATOM 1629 C C . LEU A 1 202 ? 18.217 -12.329 0.286 1.00 90.00 202 LEU A C 1
ATOM 1631 O O . LEU A 1 202 ? 18.340 -13.518 0.003 1.00 90.00 202 LEU A O 1
ATOM 1635 N N . GLU A 1 203 ? 19.017 -11.390 -0.220 1.00 90.94 203 GLU A N 1
ATOM 1636 C CA . GLU A 1 203 ? 20.118 -11.641 -1.153 1.00 90.94 203 GLU A CA 1
ATOM 1637 C C . GLU A 1 203 ? 21.104 -12.655 -0.564 1.00 90.94 203 GLU A C 1
ATOM 1639 O O . GLU A 1 203 ? 21.384 -13.691 -1.170 1.00 90.94 203 GLU A O 1
ATOM 1644 N N . LYS A 1 204 ? 21.564 -12.424 0.673 1.00 87.44 204 LYS A N 1
ATOM 1645 C CA . LYS A 1 204 ? 22.455 -13.358 1.374 1.00 87.44 204 LYS A CA 1
ATOM 1646 C C . LYS A 1 204 ? 21.836 -14.746 1.527 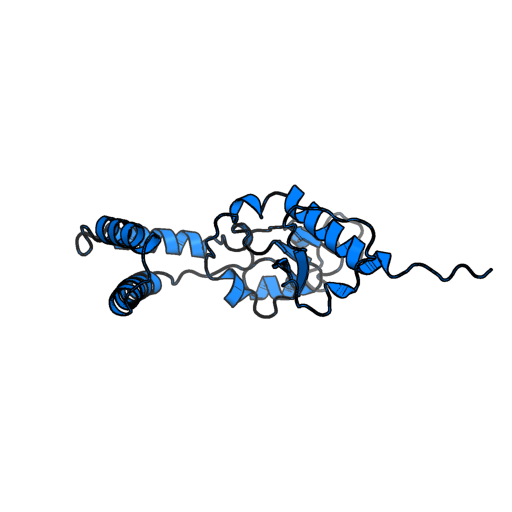1.00 87.44 204 LYS A C 1
ATOM 1648 O O . LYS A 1 204 ? 22.575 -15.722 1.477 1.00 87.44 204 LYS A O 1
ATOM 1653 N N . ALA A 1 205 ? 20.526 -14.853 1.743 1.00 82.81 205 ALA A N 1
ATOM 1654 C CA . ALA A 1 205 ? 19.853 -16.140 1.901 1.00 82.81 205 ALA A CA 1
ATOM 1655 C C . ALA A 1 205 ? 19.723 -16.916 0.578 1.00 82.81 205 ALA A C 1
ATOM 1657 O O . ALA A 1 205 ? 19.801 -18.145 0.586 1.00 82.81 205 ALA A O 1
ATOM 1658 N N . ILE A 1 206 ? 19.538 -16.211 -0.541 1.00 84.31 206 ILE A N 1
ATOM 1659 C CA . ILE A 1 206 ? 19.377 -16.810 -1.871 1.00 84.31 206 ILE A CA 1
ATOM 1660 C C . ILE A 1 206 ? 20.744 -17.174 -2.464 1.00 84.31 206 ILE A C 1
ATOM 1662 O O . ILE A 1 206 ? 20.970 -18.331 -2.811 1.00 84.31 206 ILE A O 1
ATOM 1666 N N . PHE A 1 207 ? 21.680 -16.223 -2.509 1.00 81.75 207 PHE A N 1
ATOM 1667 C CA . PHE A 1 207 ? 22.918 -16.360 -3.283 1.00 81.75 207 PHE A CA 1
ATOM 1668 C C . PHE A 1 207 ? 24.087 -17.004 -2.518 1.00 81.75 207 PHE A C 1
ATOM 1670 O O . PHE A 1 207 ? 25.007 -17.523 -3.142 1.00 81.75 207 PHE A O 1
ATOM 1677 N N . LYS A 1 208 ? 24.074 -17.073 -1.175 1.00 64.94 208 LYS A N 1
ATOM 1678 C CA . LYS A 1 208 ? 25.135 -17.802 -0.435 1.00 64.94 208 LYS A CA 1
ATOM 1679 C C . LYS A 1 208 ? 25.077 -19.324 -0.589 1.00 64.94 208 LYS A C 1
ATOM 1681 O O . LYS A 1 208 ? 26.042 -19.989 -0.228 1.00 64.94 208 LYS A O 1
ATOM 1686 N N . ASN A 1 209 ? 23.979 -19.885 -1.095 1.00 54.88 209 ASN A N 1
ATOM 1687 C CA . ASN A 1 209 ? 23.885 -21.326 -1.348 1.00 54.88 209 ASN A CA 1
ATOM 1688 C C . ASN A 1 209 ? 24.530 -21.748 -2.683 1.00 54.88 209 ASN A C 1
ATOM 1690 O O . ASN A 1 209 ? 24.584 -22.941 -2.963 1.00 54.88 209 ASN A O 1
ATOM 1694 N N . GLU A 1 210 ? 25.068 -20.808 -3.470 1.00 52.75 210 GLU A N 1
ATOM 1695 C CA . GLU A 1 210 ? 25.823 -21.075 -4.703 1.00 52.75 210 GLU A CA 1
ATOM 1696 C C . GLU A 1 210 ? 27.345 -21.123 -4.462 1.00 52.75 210 GLU A C 1
ATOM 1698 O O . GLU A 1 210 ? 28.141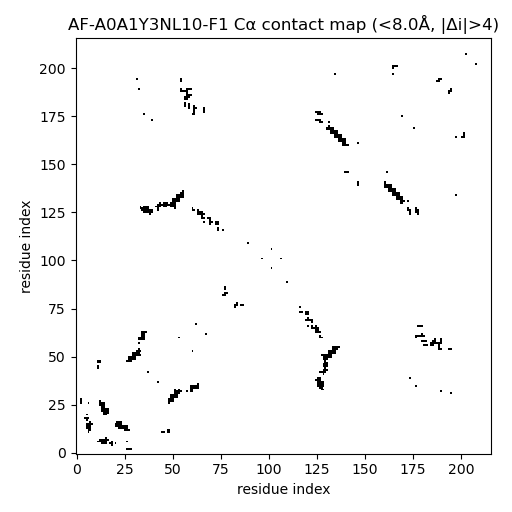 -20.631 -5.262 1.00 52.75 210 GLU A O 1
ATOM 1703 N N . VAL A 1 211 ? 27.796 -21.721 -3.350 1.00 51.34 211 VAL A N 1
ATOM 1704 C CA . VAL A 1 211 ? 29.218 -22.078 -3.218 1.00 51.34 211 VAL A CA 1
ATOM 1705 C C . VAL A 1 211 ? 29.490 -23.258 -4.148 1.00 51.34 211 VAL A C 1
ATOM 1707 O O . VAL A 1 211 ? 29.156 -24.405 -3.852 1.00 51.34 211 VAL A O 1
ATOM 1710 N N . VAL A 1 212 ? 30.076 -22.933 -5.299 1.00 49.66 212 VAL A N 1
ATOM 1711 C CA . VAL A 1 212 ? 30.667 -23.848 -6.281 1.00 49.66 212 VAL A CA 1
ATOM 1712 C C . VAL A 1 212 ? 31.507 -24.915 -5.558 1.00 49.66 212 VAL A C 1
ATOM 1714 O O . VAL A 1 212 ? 32.324 -24.547 -4.709 1.00 49.66 212 VAL A O 1
ATOM 1717 N N . PRO A 1 213 ? 31.370 -26.219 -5.877 1.00 43.31 213 PRO A N 1
ATOM 1718 C CA . PRO A 1 213 ? 32.290 -27.223 -5.369 1.00 43.31 213 PRO A CA 1
ATOM 1719 C C . PRO A 1 213 ? 33.677 -26.899 -5.923 1.00 43.31 213 PRO A C 1
ATOM 1721 O O . PRO A 1 213 ? 33.917 -27.016 -7.124 1.00 43.31 213 PRO A O 1
ATOM 1724 N N . THR A 1 214 ? 34.594 -26.466 -5.063 1.00 46.91 214 THR A N 1
ATOM 1725 C CA . THR A 1 214 ? 36.013 -26.419 -5.403 1.00 46.91 214 THR A CA 1
ATOM 1726 C C . THR A 1 214 ? 36.471 -27.852 -5.638 1.00 46.91 214 THR A C 1
ATOM 1728 O O . THR A 1 214 ? 36.613 -28.629 -4.694 1.00 46.91 214 THR A O 1
ATOM 1731 N N . THR A 1 215 ? 36.641 -28.215 -6.906 1.00 46.25 215 THR A N 1
ATOM 1732 C CA . THR A 1 215 ? 37.325 -29.437 -7.323 1.00 46.25 215 THR A CA 1
ATOM 1733 C C . THR A 1 215 ? 38.768 -29.363 -6.830 1.00 46.25 215 THR A C 1
ATOM 1735 O O . THR A 1 215 ? 39.532 -28.519 -7.303 1.00 46.25 215 THR A O 1
ATOM 1738 N N . HIS A 1 216 ? 39.098 -30.200 -5.849 1.00 47.22 216 HIS A N 1
ATOM 1739 C CA . HIS A 1 216 ? 40.472 -30.596 -5.553 1.00 47.22 216 HIS A CA 1
ATOM 1740 C C . HIS A 1 216 ? 40.927 -31.667 -6.541 1.00 47.22 216 HIS A C 1
ATOM 1742 O O . HIS A 1 216 ? 40.070 -32.496 -6.930 1.00 47.22 216 HIS A O 1
#

Sequence (216 aa):
MLGLLWIDPNKPYVTSVESKLPPNRPLHVYSYGTPSCMQEELGTICRSFVTSVVNHYDIIPRLSIGILTDLRNCADELLDEKNHGLAEEIFSRSLATFNKNNSGKELNWFWEKFRLFKKNMNSEKLVPPGVVYIIETADIPKSSKYFSRAPSTLQNKNNENMKRVILLRCDDVKEQFSELAFAKCMFFDHAPVNYENLLNALEKAIFKNEVVPTTH

Solvent-accessible surface area (backbone atoms only — not comparable to full-atom values): 12261 Å² total; per-residue (Å²): 114,72,65,71,69,28,33,24,91,93,46,62,36,20,28,14,75,85,46,80,50,76,53,74,36,83,43,75,44,82,40,68,50,46,49,11,76,24,51,66,70,59,13,56,60,33,44,72,25,26,43,22,40,35,42,64,51,27,41,48,31,31,47,16,70,23,47,54,50,19,54,47,44,38,50,53,54,49,66,34,78,93,35,66,66,48,59,61,48,53,51,53,52,50,61,60,44,79,78,48,88,77,52,72,68,58,55,49,52,54,50,53,53,50,54,58,42,54,72,52,53,74,51,70,59,25,20,46,52,21,41,41,32,37,38,40,80,44,78,51,60,87,85,40,87,75,58,75,75,61,84,90,82,76,94,69,98,65,94,75,70,53,70,42,74,45,82,41,78,52,82,61,50,57,75,68,25,58,50,82,64,90,52,98,50,13,72,59,39,53,37,65,68,51,51,50,54,50,50,53,52,44,49,54,65,63,59,64,74,68,70,73,83,79,80,126

pLDDT: mean 85.09, std 16.07, range [35.31, 97.75]

Mean predicted aligned error: 8.89 Å

Foldseek 3Di:
DLLCLQADPVGSQWGDPNSPDDGRHGAAEEAELAAQDAAPVQLAVQQNHYEYEYEALAQRQLDDPLQVQLVVQLVVVCVPPVNPCVVVVVVVLVVVPVVDDDDPVSVVVVVVSVVVSVVSSPGRTGGDHHWYKYKYKDFDPCPDPVVVPDPDDDDDPDPPRDIDIDIGTDPCRCVVSSDRDDDPCNNVSRDVVNVVVSVVVVCCVPPVVPPDPPDD